Protein AF-A0AAW2H5R9-F1 (afdb_monomer_lite)

Organism: NCBI:txid328185

Radius of gyration: 24.99 Å; chains: 1; bounding box: 43×90×67 Å

pLDDT: mean 75.86, std 22.48, range [27.5, 98.19]

Foldseek 3Di:
DVVVVVVVVVVVVVVVVVVVVVVCVVVVVPPPCPPCVVVVVLLPAFAKDKDFQVADLQQKKWKDFSQYIWIWGWPCPQCVVVLVVLSVCLVVCVQVQKFFFFDDDLFKTKMQANVSPVPHFPPDWAFAGNLQPDWDAAQWKWFDAPPLDRGGGGRMMMGTHGGDRVCRSRTHTTTGTPDCSVVVSCVVVVWDADPRRGTPDTTRIRMDRSVVVCVVPVVQVVVFDQDPDPPPRVPVVPDPDDDDDPPCDSSGITIRGCSPVVVPPCPVPPVPPDDD

Secondary structure (DSSP, 8-state):
-HHHHHHHHHHHHHHHHHHHHHHHHHHHH------TTTHHHHTTS--EEEEESSS-GGGEEEEEETTEEEEEEE-TTT-HHHHHHHHHHHHTTGGGG-EEEEEETTTEEEE--TTSSSS--SS--B--S-GGG----TTEEEE--STT-TT-B-S-EEEESS--GGGTTTSEEEEEEEE-HHHHHGGGGT--B-TT-EEEEEEE-EEEEHHHHHHH-GGGGGG-EE-------TTTTT--S-S------GGGEEEEE-TTTTTTS----GGG----

InterPro domains:
  IPR002130 Cyclophilin-type peptidyl-prolyl cis-trans isomerase domain [PF00160] (63-187)
  IPR002130 Cyclophilin-type peptidyl-prolyl cis-trans isomerase domain [PR00153] (74-89)
  IPR002130 Cyclophilin-type peptidyl-prolyl cis-trans isomerase domain [PR00153] (100-112)
  IPR002130 Cyclophilin-type peptidyl-prolyl cis-trans isomerase domain [PR00153] (141-156)
  IPR002130 Cyclophilin-type peptidyl-prolyl cis-trans isomerase domain [PR00153] (156-168)
  IPR002130 Cyclophilin-type peptidyl-prolyl cis-trans isomerase domain [PR00153] (169-184)
  IPR002130 Cyclophilin-type peptidyl-prolyl cis-trans isomerase domain [PS50072] (57-187)
  IPR029000 Cyclophilin-like domain superfamily [G3DSA:2.40.100.10] (48-213)
  IPR029000 Cyclophilin-like domain superfamily [SSF50891] (60-200)
  IPR044666 Cyclophilin-type peptidyl-prolyl cis-trans isomerase, cyclophilin A-like [PTHR45625] (58-222)

Sequence (276 aa):
MVLNFFKIQFLGLILVILFLVSLYSIVGKANINISNKSLTKLSSLPFNIYYSKNHPLEEQVVFLTDFGAVVIVLDTKNAPESTKIFVDLIRSNYYHNTSFYRMYNNYFIQGGDPSESGIGNAGITFPVENFSKSVFNEGTIALSNKDLHPNTTGSQFFITFLKTPWLDNKYTVIGNVFSGLDILRSFFDKYETNYRGILANTIPMQLYVLQDFINQYPEYKKNLKPTNRNKKVSLLELLNQQEKEEVISSSDIYEINCQNILDNIHILPFSNLEAS

Structure (mmCIF, N/CA/C/O backbone):
data_AF-A0AAW2H5R9-F1
#
_entry.id   AF-A0AAW2H5R9-F1
#
loop_
_atom_site.group_PDB
_atom_site.id
_atom_site.type_symbol
_atom_site.label_atom_id
_atom_site.label_alt_id
_atom_site.label_comp_id
_atom_site.label_asym_id
_atom_site.label_entity_id
_atom_site.label_seq_id
_atom_site.pdbx_PDB_ins_code
_atom_site.Cartn_x
_atom_site.Cartn_y
_atom_site.Cartn_z
_atom_site.occupancy
_atom_site.B_iso_or_equiv
_atom_site.auth_seq_id
_atom_site.auth_comp_id
_atom_site.auth_asym_id
_atom_site.auth_atom_id
_atom_site.pdbx_PDB_model_num
ATOM 1 N N . MET A 1 1 ? -11.512 65.757 -43.826 1.00 60.09 1 MET A N 1
ATOM 2 C CA . MET A 1 1 ? -10.718 64.508 -43.755 1.00 60.09 1 MET A CA 1
ATOM 3 C C . MET A 1 1 ? -10.349 64.138 -42.314 1.00 60.09 1 MET A C 1
ATOM 5 O O . MET A 1 1 ? -10.668 63.032 -41.903 1.00 60.09 1 MET A O 1
ATOM 9 N N . VAL A 1 2 ? -9.811 65.066 -41.509 1.00 58.03 2 VAL A N 1
ATOM 10 C CA . VAL A 1 2 ? -9.437 64.843 -40.089 1.00 58.03 2 VAL A CA 1
ATOM 11 C C . VAL A 1 2 ? -10.609 64.383 -39.198 1.00 58.03 2 VAL A C 1
ATOM 13 O O . VAL A 1 2 ? -10.453 63.462 -38.406 1.00 58.03 2 VAL A O 1
ATOM 16 N N . LEU A 1 3 ? -11.816 64.934 -39.381 1.00 55.34 3 LEU A N 1
ATOM 17 C CA . LEU A 1 3 ? -12.990 64.587 -38.560 1.00 55.34 3 LEU A CA 1
ATOM 18 C C . LEU A 1 3 ? -13.469 63.126 -38.731 1.00 55.34 3 LEU A C 1
ATOM 20 O O . LEU A 1 3 ? -13.977 62.528 -37.786 1.00 55.34 3 LEU A O 1
ATOM 24 N N . ASN A 1 4 ? -13.283 62.533 -39.917 1.00 62.94 4 ASN A N 1
ATOM 25 C CA . ASN A 1 4 ? -13.633 61.126 -40.160 1.00 62.94 4 ASN A CA 1
ATOM 26 C C . ASN A 1 4 ? -12.603 60.172 -39.546 1.00 62.94 4 ASN A C 1
ATOM 28 O O . ASN A 1 4 ? -12.974 59.093 -39.097 1.00 62.94 4 ASN A O 1
ATOM 32 N N . PHE A 1 5 ? -11.337 60.589 -39.466 1.00 63.88 5 PHE A N 1
ATOM 33 C CA . PHE A 1 5 ? -10.279 59.797 -38.843 1.00 63.88 5 PHE A CA 1
ATOM 34 C C . PHE A 1 5 ? -10.524 59.620 -37.336 1.00 63.88 5 PHE A C 1
ATOM 36 O O . PHE A 1 5 ? -10.484 58.501 -36.830 1.00 63.88 5 PHE A O 1
ATOM 43 N N . PHE A 1 6 ? -10.911 60.697 -36.640 1.00 63.06 6 PHE A N 1
ATOM 44 C CA . PHE A 1 6 ? -11.283 60.631 -35.222 1.00 63.06 6 PHE A CA 1
ATOM 45 C C . PHE A 1 6 ? -12.545 59.794 -34.971 1.00 63.06 6 PHE A C 1
ATOM 47 O O . PHE A 1 6 ? -12.592 59.044 -33.999 1.00 63.06 6 PHE A O 1
ATOM 54 N N . LYS A 1 7 ? -13.548 59.850 -35.861 1.00 67.31 7 LYS A N 1
ATOM 55 C CA . LYS A 1 7 ? -14.748 59.002 -35.750 1.00 67.31 7 LYS A CA 1
ATOM 56 C C . LYS A 1 7 ? -14.428 57.512 -35.875 1.00 67.31 7 LYS A C 1
ATOM 58 O O . LYS A 1 7 ? -14.987 56.721 -35.126 1.00 67.31 7 LYS A O 1
ATOM 63 N N . ILE A 1 8 ? -13.525 57.134 -36.782 1.00 69.81 8 ILE A N 1
ATOM 64 C CA . ILE A 1 8 ? -13.124 55.732 -36.981 1.00 69.81 8 ILE A CA 1
ATOM 65 C C . ILE A 1 8 ? -12.357 55.208 -35.760 1.00 69.81 8 ILE A C 1
ATOM 67 O O . ILE A 1 8 ? -12.635 54.105 -35.295 1.00 69.81 8 ILE A O 1
ATOM 71 N N . GLN A 1 9 ? -11.455 56.011 -35.184 1.00 72.00 9 GLN A N 1
ATOM 72 C CA . GLN A 1 9 ? -10.739 55.630 -33.961 1.00 72.00 9 GLN A CA 1
ATOM 73 C C . GLN A 1 9 ? -11.670 55.513 -32.746 1.00 72.00 9 GLN A C 1
ATOM 75 O O . GLN A 1 9 ? -11.542 54.576 -31.961 1.00 72.00 9 GLN A O 1
ATOM 80 N N . PHE A 1 10 ? -12.651 56.412 -32.621 1.00 75.56 10 PHE A N 1
ATOM 81 C CA . PHE A 1 10 ? -13.636 56.361 -31.540 1.00 75.56 10 PHE A CA 1
ATOM 82 C C . PHE A 1 10 ? -14.562 55.141 -31.659 1.00 75.56 10 PHE A C 1
ATOM 84 O O . PHE A 1 10 ? -14.845 54.474 -30.666 1.00 75.56 10 PHE A O 1
ATOM 91 N N . LEU A 1 11 ? -14.975 54.792 -32.883 1.00 78.38 11 LEU A N 1
ATOM 92 C CA . LEU A 1 11 ? -15.788 53.603 -33.147 1.00 78.38 11 LEU A CA 1
ATOM 93 C C . LEU A 1 11 ? -15.013 52.305 -32.860 1.00 78.38 11 LEU A C 1
ATOM 95 O O . LEU A 1 11 ? -15.573 51.367 -32.297 1.00 78.38 11 LEU A O 1
ATOM 99 N N . GLY A 1 12 ? -13.714 52.275 -33.180 1.00 80.00 12 GLY A N 1
ATOM 100 C CA . GLY A 1 12 ? -12.826 51.160 -32.844 1.00 80.00 12 GLY A CA 1
ATOM 101 C C . GLY A 1 12 ? -12.672 50.957 -31.334 1.00 80.00 12 GLY A C 1
ATOM 102 O O . GLY A 1 12 ? -12.767 49.828 -30.856 1.00 80.00 12 GLY A O 1
ATOM 103 N N . LEU A 1 13 ? -12.517 52.042 -30.566 1.00 81.81 13 LEU A N 1
ATOM 104 C CA . LEU A 1 13 ? -12.417 51.978 -29.104 1.00 81.81 13 LEU A CA 1
ATOM 105 C C . LEU A 1 13 ? -13.708 51.441 -28.465 1.00 81.81 13 LEU A C 1
ATOM 107 O O . LEU A 1 13 ? -13.650 50.600 -27.570 1.00 81.81 13 LEU A O 1
ATOM 111 N N . ILE A 1 14 ? -14.873 51.872 -28.963 1.00 84.75 14 ILE A N 1
ATOM 112 C CA . ILE A 1 14 ? -16.178 51.372 -28.504 1.00 84.75 14 ILE A CA 1
ATOM 113 C C . ILE A 1 14 ? -16.309 49.866 -28.767 1.00 84.75 14 ILE A C 1
ATOM 115 O O . ILE A 1 14 ? -16.749 49.133 -27.883 1.00 84.75 14 ILE A O 1
ATOM 119 N N . LEU A 1 15 ? -15.895 49.383 -29.942 1.00 82.75 15 LEU A N 1
ATOM 120 C CA . LEU A 1 15 ? -15.949 47.955 -30.274 1.00 82.75 15 LEU A CA 1
ATOM 121 C C . LEU A 1 15 ? -15.027 47.110 -29.384 1.00 82.75 15 LEU A C 1
ATOM 123 O O . LEU A 1 15 ? -15.429 46.029 -28.960 1.00 82.75 15 LEU A O 1
ATOM 127 N N . VAL A 1 16 ? -13.834 47.608 -29.042 1.00 82.56 16 VAL A N 1
ATOM 128 C CA . VAL A 1 16 ? -12.920 46.924 -28.110 1.00 82.56 16 VAL A CA 1
ATOM 129 C C . VAL A 1 16 ? -13.514 46.862 -26.703 1.00 82.56 16 VAL A C 1
ATOM 131 O O . VAL A 1 16 ? -13.478 45.807 -26.075 1.00 82.56 16 VAL A O 1
ATOM 134 N N . ILE A 1 17 ? -14.120 47.950 -26.219 1.00 81.56 17 ILE A N 1
ATOM 135 C CA . ILE A 1 17 ? -14.783 47.968 -24.906 1.00 81.56 17 ILE A CA 1
ATOM 136 C C . ILE A 1 17 ? -15.967 46.992 -24.888 1.00 81.56 17 ILE A C 1
ATOM 138 O O . ILE A 1 17 ? -16.097 46.215 -23.947 1.00 81.56 17 ILE A O 1
ATOM 142 N N . LEU A 1 18 ? -16.793 46.965 -25.938 1.00 81.12 18 LEU A N 1
ATOM 143 C CA . LEU A 1 18 ? -17.904 46.012 -26.050 1.00 81.12 18 LEU A CA 1
ATOM 144 C C . LEU A 1 18 ? -17.415 44.558 -26.107 1.00 81.12 18 LEU A C 1
ATOM 146 O O . LEU A 1 18 ? -18.019 43.688 -25.481 1.00 81.12 18 LEU A O 1
ATOM 150 N N . PHE A 1 19 ? -16.300 44.294 -26.793 1.00 80.56 19 PHE A N 1
ATOM 151 C CA . PHE A 1 19 ? -15.672 42.973 -26.826 1.00 80.56 19 PHE A CA 1
ATOM 152 C C . PHE A 1 19 ? -15.145 42.552 -25.446 1.00 80.56 19 PHE A C 1
ATOM 154 O O . PHE A 1 19 ? -15.380 41.423 -25.019 1.00 80.56 19 PHE A O 1
ATOM 161 N N . LEU A 1 20 ? -14.514 43.466 -24.702 1.00 75.50 20 LEU A N 1
ATOM 162 C CA . LEU A 1 20 ? -14.032 43.213 -23.340 1.00 75.50 20 LEU A CA 1
ATOM 163 C C . LEU A 1 20 ? -15.181 43.007 -22.340 1.00 75.50 20 LEU A C 1
ATOM 165 O O . LEU A 1 20 ? -15.099 42.115 -21.502 1.00 75.50 20 LEU A O 1
ATOM 169 N N . VAL A 1 21 ? -16.281 43.762 -22.453 1.00 75.81 21 VAL A N 1
ATOM 170 C CA . VAL A 1 21 ? -17.493 43.575 -21.628 1.00 75.81 21 VAL A CA 1
ATOM 171 C C . VAL A 1 21 ? -18.198 42.254 -21.962 1.00 75.81 21 VAL A C 1
ATOM 173 O O . VAL A 1 21 ? -18.690 41.569 -21.063 1.00 75.81 21 VAL A O 1
ATOM 176 N N . SER A 1 22 ? -18.205 41.855 -23.237 1.00 73.75 22 SER A N 1
ATOM 177 C CA . SER A 1 22 ? -18.664 40.534 -23.682 1.00 73.75 22 SER A CA 1
ATOM 178 C C . SER A 1 22 ? -17.809 39.418 -23.077 1.00 73.75 22 SER A C 1
ATOM 180 O O . SER A 1 22 ? -18.357 38.487 -22.491 1.00 73.75 22 SER A O 1
ATOM 182 N N . LEU A 1 23 ? -16.475 39.532 -23.135 1.00 66.94 23 LEU A N 1
ATOM 183 C CA . LEU A 1 23 ? -15.564 38.583 -22.488 1.00 66.94 23 LEU A CA 1
ATOM 184 C C . LEU A 1 23 ? -15.790 38.522 -20.976 1.00 66.94 23 LEU A C 1
ATOM 186 O O . LEU A 1 23 ? -15.896 37.431 -20.427 1.00 66.94 23 LEU A O 1
ATOM 190 N N . TYR A 1 24 ? -15.938 39.669 -20.309 1.00 68.38 24 TYR A N 1
ATOM 191 C CA . TYR A 1 24 ? -16.222 39.724 -18.875 1.00 68.38 24 TYR A CA 1
ATOM 192 C C . TYR A 1 24 ? -17.576 39.091 -18.530 1.00 68.38 24 TYR A C 1
ATOM 194 O O . TYR A 1 24 ? -17.708 38.445 -17.499 1.00 68.38 24 TYR A O 1
ATOM 202 N N . SER A 1 25 ? -18.576 39.199 -19.407 1.00 63.28 25 SER A N 1
ATOM 203 C CA . SER A 1 25 ? -19.879 38.545 -19.225 1.00 63.28 25 SER A CA 1
ATOM 204 C C . SER A 1 25 ? -19.827 37.033 -19.472 1.00 63.28 25 SER A C 1
ATOM 206 O O . SER A 1 25 ? -20.598 36.297 -18.860 1.00 63.28 25 SER A O 1
ATOM 208 N N . ILE A 1 26 ? -18.930 36.562 -20.345 1.00 57.84 26 ILE A N 1
ATOM 209 C CA . ILE A 1 26 ? -18.676 35.133 -20.587 1.00 57.84 26 ILE A CA 1
ATOM 210 C C . ILE A 1 26 ? -17.902 34.530 -19.404 1.00 57.84 26 ILE A C 1
ATOM 212 O O . ILE A 1 26 ? -18.322 33.513 -18.860 1.00 57.84 26 ILE A O 1
ATOM 216 N N . VAL A 1 27 ? -16.837 35.196 -18.947 1.00 53.12 27 VAL A N 1
ATOM 217 C CA . VAL A 1 27 ? -16.017 34.766 -17.800 1.00 53.12 27 VAL A CA 1
ATOM 218 C C . VAL A 1 27 ? -16.788 34.907 -16.480 1.00 53.12 27 VAL A C 1
ATOM 220 O O . VAL A 1 27 ? -16.759 34.006 -15.652 1.00 53.12 27 VAL A O 1
ATOM 223 N N . GLY A 1 28 ? -17.570 35.974 -16.300 1.00 44.94 28 GLY A N 1
ATOM 224 C CA . GLY A 1 28 ? -18.400 36.203 -15.111 1.00 44.94 28 GLY A CA 1
ATOM 225 C C . GLY A 1 28 ? -19.649 35.314 -15.023 1.00 44.94 28 GLY A C 1
ATOM 226 O O . GLY A 1 28 ? -20.192 35.126 -13.936 1.00 44.94 28 GLY A O 1
ATOM 227 N N . LYS A 1 29 ? -20.097 34.723 -16.143 1.00 45.19 29 LYS A N 1
ATOM 228 C CA . LYS A 1 29 ? -21.110 33.647 -16.154 1.00 45.19 29 LYS A CA 1
ATOM 229 C C . LYS A 1 29 ? -20.514 32.255 -15.968 1.00 45.19 29 LYS A C 1
ATOM 231 O O . LYS A 1 29 ? -21.264 31.341 -15.640 1.00 45.19 29 LYS A O 1
ATOM 236 N N . ALA A 1 30 ? -19.196 32.109 -16.081 1.00 39.75 30 ALA A N 1
ATOM 237 C CA . ALA A 1 30 ? -18.468 30.952 -15.576 1.00 39.75 30 ALA A CA 1
ATOM 238 C C . ALA A 1 30 ? -18.191 31.073 -14.063 1.00 39.75 30 ALA A C 1
ATOM 240 O O . ALA A 1 30 ? -17.219 30.530 -13.554 1.00 39.75 30 ALA A O 1
ATOM 241 N N . ASN A 1 31 ? -19.085 31.728 -13.310 1.00 38.53 31 ASN A N 1
ATOM 242 C CA . ASN A 1 31 ? -19.348 31.299 -11.944 1.00 38.53 31 ASN A CA 1
ATOM 243 C C . ASN A 1 31 ? -20.006 29.931 -12.053 1.00 38.53 31 ASN A C 1
ATOM 245 O O . ASN A 1 31 ? -21.221 29.797 -12.225 1.00 38.53 31 ASN A O 1
ATOM 249 N N . ILE A 1 32 ? -19.150 28.917 -12.054 1.00 40.81 32 ILE A N 1
ATOM 250 C CA . ILE A 1 32 ? -19.543 27.528 -12.064 1.00 40.81 32 ILE A CA 1
ATOM 251 C C . ILE A 1 32 ? -20.404 27.347 -10.814 1.00 40.81 32 ILE A C 1
ATOM 253 O O . ILE A 1 32 ? -19.913 27.303 -9.689 1.00 40.81 32 ILE A O 1
ATOM 257 N N . ASN A 1 33 ? -21.714 27.238 -11.023 1.00 34.59 33 ASN A N 1
ATOM 258 C CA . ASN A 1 33 ? -22.573 26.447 -10.161 1.00 34.59 33 ASN A CA 1
ATOM 259 C C . ASN A 1 33 ? -22.035 25.011 -10.253 1.00 34.59 33 ASN A C 1
ATOM 261 O O . ASN A 1 33 ? -22.613 24.159 -10.931 1.00 34.59 33 ASN A O 1
ATOM 265 N N . ILE A 1 34 ? -20.890 24.749 -9.609 1.00 37.53 34 ILE A N 1
ATOM 266 C CA . ILE A 1 34 ? -20.480 23.408 -9.224 1.00 37.53 34 ILE A CA 1
ATOM 267 C C . ILE A 1 34 ? -21.548 23.059 -8.222 1.00 37.53 34 ILE A C 1
ATOM 269 O O . ILE A 1 34 ? -21.512 23.474 -7.067 1.00 37.53 34 ILE A O 1
ATOM 273 N N . SER A 1 35 ? -22.606 22.438 -8.730 1.00 34.84 35 SER A N 1
ATOM 274 C CA . SER A 1 35 ? -23.735 22.066 -7.919 1.00 34.84 35 SER A CA 1
ATOM 275 C C . SER A 1 35 ? -23.171 21.338 -6.707 1.00 34.84 35 SER A C 1
ATOM 277 O O . SER A 1 35 ? -22.440 20.354 -6.868 1.00 34.84 35 SER A O 1
ATOM 279 N N . ASN A 1 36 ? -23.552 21.798 -5.516 1.00 32.19 36 ASN A N 1
ATOM 280 C CA . ASN A 1 36 ? -23.324 21.130 -4.235 1.00 32.19 36 ASN A CA 1
ATOM 281 C C . ASN A 1 36 ? -23.622 19.618 -4.287 1.00 32.19 36 ASN A C 1
ATOM 283 O O . ASN A 1 36 ? -23.169 18.887 -3.429 1.00 32.19 36 ASN A O 1
ATOM 287 N N . LYS A 1 37 ? -24.306 19.139 -5.333 1.00 30.83 37 LYS A N 1
ATOM 288 C CA . LYS A 1 37 ? -24.521 17.747 -5.726 1.00 30.83 37 LYS A CA 1
ATOM 289 C C . LYS A 1 37 ? -23.276 16.839 -5.690 1.00 30.83 37 LYS A C 1
ATOM 291 O O . LYS A 1 37 ? -23.443 15.667 -5.366 1.00 30.83 37 LYS A O 1
ATOM 296 N N . SER A 1 38 ? -22.070 17.331 -6.012 1.00 29.39 38 SER A N 1
ATOM 297 C CA . SER A 1 38 ? -20.831 16.520 -5.933 1.00 29.39 38 SER A CA 1
ATOM 298 C C . SER A 1 38 ? -20.338 16.372 -4.485 1.00 29.39 38 SER A C 1
ATOM 300 O O . SER A 1 38 ? -20.157 15.258 -3.997 1.00 29.39 38 SER A O 1
ATOM 302 N N . LEU A 1 39 ? -20.265 17.489 -3.751 1.00 27.50 39 LEU A N 1
ATOM 303 C CA . LEU A 1 39 ? -19.907 17.537 -2.325 1.00 27.50 39 LEU A CA 1
ATOM 304 C C . LEU A 1 39 ? -20.923 16.793 -1.436 1.00 27.50 39 LEU A C 1
ATOM 306 O O . LEU A 1 39 ? -20.537 16.086 -0.513 1.00 27.50 39 LEU A O 1
ATOM 310 N N . THR A 1 40 ? -22.216 16.843 -1.767 1.00 28.77 40 THR A N 1
ATOM 311 C CA . THR A 1 40 ? -23.266 16.087 -1.060 1.00 28.77 40 THR A CA 1
ATOM 312 C C . THR A 1 40 ? -23.237 14.584 -1.334 1.00 28.77 40 THR A C 1
ATOM 314 O O . THR A 1 40 ? -23.925 13.833 -0.651 1.00 28.77 40 THR A O 1
ATOM 317 N N . LYS A 1 41 ? -22.508 14.120 -2.360 1.00 29.36 41 LYS A N 1
ATOM 318 C CA . LYS A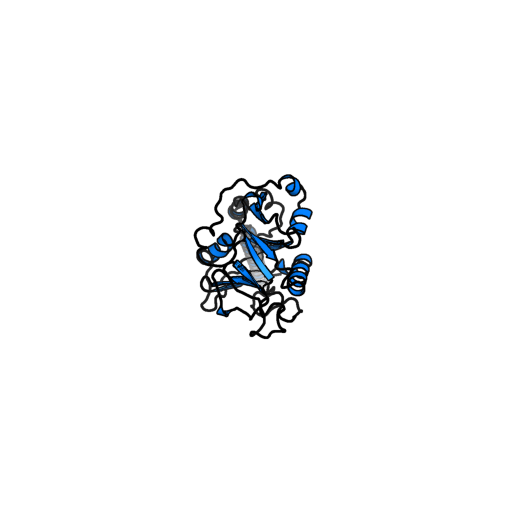 1 41 ? -22.395 12.681 -2.639 1.00 29.36 41 LYS A CA 1
ATOM 319 C C . LYS A 1 41 ? -21.298 12.046 -1.783 1.00 29.36 41 LYS A C 1
ATOM 321 O O . LYS A 1 41 ? -21.492 10.928 -1.308 1.00 29.36 41 LYS A O 1
ATOM 326 N N . LEU A 1 42 ? -20.211 12.779 -1.526 1.00 30.27 42 LEU A N 1
ATOM 327 C CA . LEU A 1 42 ? -19.105 12.326 -0.680 1.00 30.27 42 LEU A CA 1
ATOM 328 C C . LEU A 1 42 ? -19.535 12.193 0.791 1.00 30.27 42 LEU A C 1
ATOM 330 O O . LEU A 1 42 ? -19.256 11.172 1.407 1.00 30.27 42 LEU A O 1
ATOM 334 N N . SER A 1 43 ? -20.344 13.130 1.305 1.00 33.53 43 SER A N 1
ATOM 335 C CA . SER A 1 43 ? -20.884 13.124 2.681 1.00 33.53 43 SER A CA 1
ATOM 336 C C . SER A 1 43 ? -21.847 11.969 3.023 1.00 33.53 43 SER A C 1
ATOM 338 O O . SER A 1 43 ? -22.364 11.901 4.136 1.00 33.53 43 SER A O 1
ATOM 340 N N . SER A 1 44 ? -22.107 11.048 2.086 1.00 37.56 44 SER A N 1
ATOM 341 C CA . SER A 1 44 ? -23.090 9.965 2.245 1.00 37.56 44 SER A CA 1
ATOM 342 C C . SER A 1 44 ? -22.500 8.553 2.325 1.00 37.56 44 SER A C 1
ATOM 344 O O . SER A 1 44 ? -23.241 7.608 2.609 1.00 37.56 44 SER A O 1
ATOM 346 N N . LEU A 1 45 ? -21.190 8.379 2.115 1.00 42.84 45 LEU A N 1
ATOM 347 C CA . LEU A 1 45 ? -20.548 7.076 2.291 1.00 42.84 45 LEU A CA 1
ATOM 348 C C . LEU A 1 45 ? -20.168 6.882 3.770 1.00 42.84 45 LEU A C 1
ATOM 350 O O . LEU A 1 45 ? -19.436 7.701 4.324 1.00 42.84 45 LEU A O 1
ATOM 354 N N . PRO A 1 46 ? -20.651 5.824 4.449 1.00 50.72 46 PRO A N 1
ATOM 355 C CA . PRO A 1 46 ? -20.215 5.511 5.803 1.00 50.72 46 PRO A CA 1
ATOM 356 C C . PRO A 1 46 ? -18.772 4.995 5.751 1.00 50.72 46 PRO A C 1
ATOM 358 O O . PRO A 1 46 ? -18.535 3.805 5.550 1.00 50.72 46 PRO A O 1
ATOM 361 N N . PHE A 1 47 ? -17.795 5.887 5.906 1.00 68.56 47 PHE A N 1
ATOM 362 C CA . PHE A 1 47 ? -16.398 5.500 6.073 1.00 68.56 47 PHE A CA 1
ATOM 363 C C . PHE A 1 47 ? -16.235 4.912 7.470 1.00 68.56 47 PHE A C 1
ATOM 365 O O . PHE A 1 47 ? -16.035 5.630 8.437 1.00 68.56 47 PHE A O 1
ATOM 372 N N . ASN A 1 48 ? -16.372 3.602 7.613 1.00 78.12 48 ASN A N 1
ATOM 373 C CA . ASN A 1 48 ? -15.996 2.943 8.856 1.00 78.12 48 ASN A CA 1
ATOM 374 C C . ASN A 1 48 ? -14.617 2.319 8.653 1.00 78.12 48 ASN A C 1
ATOM 376 O O . ASN A 1 48 ? -14.408 1.591 7.683 1.00 78.12 48 ASN A O 1
ATOM 380 N N . ILE A 1 49 ? -13.674 2.621 9.545 1.00 84.88 49 ILE A N 1
ATOM 381 C CA . ILE A 1 49 ? -12.349 1.993 9.539 1.00 84.88 49 ILE A CA 1
ATOM 382 C C . ILE A 1 49 ? -12.438 0.748 10.411 1.00 84.88 49 ILE A C 1
ATOM 384 O O . ILE A 1 49 ? -12.668 0.853 11.617 1.00 84.88 49 ILE A O 1
ATOM 388 N N . TYR A 1 50 ? -12.252 -0.418 9.799 1.00 85.56 50 TYR A N 1
ATOM 389 C CA . TYR A 1 50 ? -12.217 -1.703 10.491 1.00 85.56 50 TYR A CA 1
ATOM 390 C C . TYR A 1 50 ? -10.772 -2.156 10.644 1.00 85.56 50 TYR A C 1
ATOM 392 O O . TYR A 1 50 ? -10.116 -2.450 9.646 1.00 85.56 50 TYR A O 1
ATOM 400 N N . TYR A 1 51 ? -10.270 -2.209 11.870 1.00 86.25 51 TYR A N 1
ATOM 401 C CA . TYR A 1 51 ? -8.860 -2.479 12.140 1.00 86.25 51 TYR A CA 1
ATOM 402 C C . TYR A 1 51 ? -8.682 -3.612 13.153 1.00 86.25 51 TYR A C 1
ATOM 404 O O . TYR A 1 51 ? -9.616 -3.966 13.881 1.00 86.25 51 TYR A O 1
ATOM 412 N N . SER A 1 52 ? -7.490 -4.202 13.172 1.00 84.50 52 SER A N 1
ATOM 413 C CA . SER A 1 52 ? -7.180 -5.332 14.038 1.00 84.50 52 SER A CA 1
ATOM 414 C C . SER A 1 52 ? -6.832 -4.863 15.440 1.00 84.50 52 SER A C 1
ATOM 416 O O . SER A 1 52 ? -5.962 -4.012 15.633 1.00 84.50 52 SER A O 1
ATOM 418 N N . LYS A 1 53 ? -7.464 -5.473 16.440 1.00 82.69 53 LYS A N 1
ATOM 419 C CA . LYS A 1 53 ? -7.078 -5.318 17.845 1.00 82.69 53 LYS A CA 1
ATOM 420 C C . LYS A 1 53 ? -5.762 -6.028 18.168 1.00 82.69 53 LYS A C 1
ATOM 422 O O . LYS A 1 53 ? -5.054 -5.623 19.084 1.00 82.69 53 LYS A O 1
ATOM 427 N N . ASN A 1 54 ? -5.471 -7.113 17.453 1.00 84.38 54 ASN A N 1
ATOM 428 C CA . ASN A 1 54 ? -4.356 -8.006 17.767 1.00 84.38 54 ASN A CA 1
ATOM 429 C C . ASN A 1 54 ? -3.011 -7.469 17.257 1.00 84.38 54 ASN A C 1
ATOM 431 O O . ASN A 1 54 ? -1.969 -8.015 17.607 1.00 84.38 54 ASN A O 1
ATOM 435 N N . HIS A 1 55 ? -3.036 -6.386 16.477 1.00 87.75 55 HIS A N 1
ATOM 436 C CA . HIS A 1 55 ? -1.846 -5.681 16.022 1.00 87.75 55 HIS A CA 1
ATOM 437 C C . HIS A 1 55 ? -1.743 -4.300 16.684 1.00 87.75 55 HIS A C 1
ATOM 439 O O . HIS A 1 55 ? -2.771 -3.646 16.894 1.00 87.75 55 HIS A O 1
ATOM 445 N N . PRO A 1 56 ? -0.523 -3.821 16.984 1.00 92.50 56 PRO A N 1
ATOM 446 C CA . PRO A 1 56 ? -0.297 -2.440 17.393 1.00 92.50 56 PRO A CA 1
ATOM 447 C C . PRO A 1 56 ? -0.883 -1.443 16.381 1.00 92.50 56 PRO A C 1
ATOM 449 O O . PRO A 1 56 ? -1.008 -1.729 15.187 1.00 92.50 56 PRO A O 1
ATOM 452 N N . LEU A 1 57 ? -1.260 -0.253 16.850 1.00 91.38 57 LEU A N 1
ATOM 453 C CA . LEU A 1 57 ? -1.872 0.775 15.998 1.00 91.38 57 LEU A CA 1
ATOM 454 C C . LEU A 1 57 ? -0.849 1.392 15.030 1.00 91.38 57 LEU A C 1
ATOM 456 O O . LEU A 1 57 ? -1.209 1.894 13.970 1.00 91.38 57 LEU A O 1
ATOM 460 N N . GLU A 1 58 ? 0.427 1.375 15.392 1.00 94.69 58 GLU A N 1
ATOM 461 C CA . GLU A 1 58 ? 1.551 1.848 14.590 1.00 94.69 58 GLU A CA 1
ATOM 462 C C . GLU A 1 58 ? 1.961 0.878 13.470 1.00 94.69 58 GLU A C 1
ATOM 464 O O . GLU A 1 58 ? 2.622 1.294 12.523 1.00 94.69 58 GLU A O 1
ATOM 469 N N . GLU A 1 59 ? 1.532 -0.385 13.545 1.00 96.12 59 GLU A N 1
ATOM 470 C CA . GLU A 1 59 ? 1.769 -1.414 12.520 1.00 96.12 59 GLU A CA 1
ATOM 471 C C . GLU A 1 59 ? 0.597 -1.537 11.537 1.00 96.12 59 GLU A C 1
ATOM 473 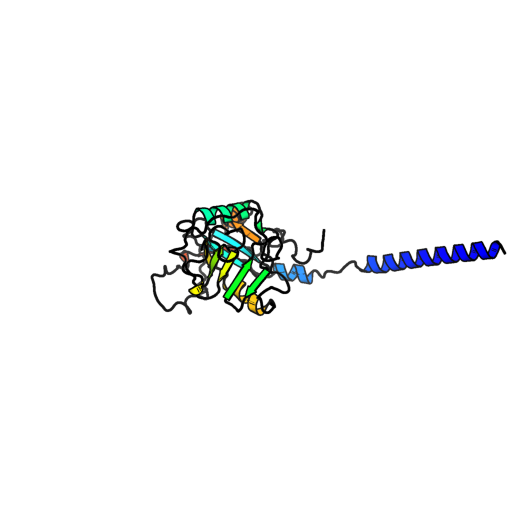O O . GLU A 1 59 ? 0.533 -2.467 10.735 1.00 96.12 59 GLU A O 1
ATOM 478 N N . GLN A 1 60 ? -0.358 -0.609 11.604 1.00 96.88 60 GLN A N 1
ATOM 479 C CA . GLN A 1 60 ? -1.542 -0.602 10.759 1.00 96.88 60 GLN A CA 1
ATOM 480 C C . GLN A 1 60 ? -1.615 0.696 9.964 1.00 96.88 60 GLN A C 1
ATOM 482 O O . GLN A 1 60 ? -1.465 1.787 10.514 1.00 96.88 60 GLN A O 1
ATOM 487 N N . VAL A 1 61 ? -1.859 0.579 8.660 1.00 97.56 61 VAL A N 1
ATOM 488 C CA . VAL A 1 61 ? -1.956 1.717 7.738 1.00 97.56 61 VAL A CA 1
ATOM 489 C C . VAL A 1 61 ? -3.361 1.786 7.168 1.00 97.56 61 VAL A C 1
ATOM 491 O O . VAL A 1 61 ? -3.903 0.786 6.704 1.00 97.56 61 VAL A O 1
ATOM 494 N N . VAL A 1 62 ? -3.943 2.980 7.189 1.00 93.75 62 VAL A N 1
ATOM 495 C CA . VAL A 1 62 ? -5.252 3.278 6.616 1.00 93.75 62 VAL A CA 1
ATOM 496 C C . VAL A 1 62 ? -5.059 3.980 5.282 1.00 93.75 62 VAL A C 1
ATOM 498 O O . VAL A 1 62 ? -4.411 5.020 5.215 1.00 93.75 62 VAL A O 1
ATOM 501 N N . PHE A 1 63 ? -5.665 3.427 4.241 1.00 93.75 63 PHE A N 1
ATOM 502 C CA . PHE A 1 63 ? -5.830 4.063 2.945 1.00 93.75 63 PHE A CA 1
ATOM 503 C C . PHE A 1 63 ? -7.246 4.623 2.886 1.00 93.75 63 PHE A C 1
ATOM 505 O O . PHE A 1 63 ? -8.215 3.866 2.941 1.00 93.75 63 PHE A O 1
ATOM 512 N N . LEU A 1 64 ? -7.374 5.938 2.770 1.00 89.75 64 LEU A N 1
ATOM 513 C CA . LEU A 1 64 ? -8.642 6.604 2.506 1.00 89.75 64 LEU A CA 1
ATOM 514 C C . LEU A 1 64 ? -8.760 6.868 1.008 1.00 89.75 64 LEU A C 1
ATOM 516 O O . LEU A 1 64 ? -7.848 7.417 0.394 1.00 89.75 64 LEU A O 1
ATOM 520 N N . THR A 1 65 ? -9.886 6.464 0.432 1.00 86.69 65 THR A N 1
ATOM 521 C CA . THR A 1 65 ? -10.247 6.685 -0.976 1.00 86.69 65 THR A CA 1
ATOM 522 C C . THR A 1 65 ? -11.627 7.327 -1.038 1.00 86.69 65 THR A C 1
ATOM 524 O O . THR A 1 65 ? -12.331 7.349 -0.034 1.00 86.69 65 THR A O 1
ATOM 527 N N . ASP A 1 66 ? -12.090 7.748 -2.211 1.00 81.62 66 ASP A N 1
ATOM 528 C CA . ASP A 1 66 ? -13.465 8.250 -2.363 1.00 81.62 66 ASP A CA 1
ATOM 529 C C . ASP A 1 66 ? -14.553 7.183 -2.140 1.00 81.62 66 ASP A C 1
ATOM 531 O O . ASP A 1 66 ? -15.736 7.511 -2.050 1.00 81.62 66 ASP A O 1
ATOM 535 N N . PHE A 1 67 ? -14.183 5.901 -2.054 1.00 82.75 67 PHE A N 1
ATOM 536 C CA . PHE A 1 67 ? -15.125 4.779 -1.975 1.00 82.75 67 PHE A CA 1
ATOM 537 C C . PHE A 1 67 ? -15.124 4.054 -0.631 1.00 82.75 67 PHE A C 1
ATOM 539 O O . PHE A 1 67 ? -16.013 3.243 -0.375 1.00 82.75 67 PHE A O 1
ATOM 546 N N . GLY A 1 68 ? -14.141 4.323 0.223 1.00 84.12 68 GLY A N 1
ATOM 547 C CA . GLY A 1 68 ? -14.044 3.710 1.540 1.00 84.12 68 GLY A CA 1
ATOM 548 C C . GLY A 1 68 ? -12.631 3.737 2.112 1.00 84.12 68 GLY A C 1
ATOM 549 O O . GLY A 1 68 ? -11.690 4.227 1.479 1.00 84.12 68 GLY A O 1
ATOM 550 N N . ALA A 1 69 ? -12.506 3.189 3.320 1.00 87.69 69 ALA A N 1
ATOM 551 C CA . ALA A 1 69 ? -11.234 2.979 3.993 1.00 87.69 69 ALA A CA 1
ATOM 552 C C . ALA A 1 69 ? -10.756 1.532 3.814 1.00 87.69 69 ALA A C 1
ATOM 554 O O . ALA A 1 69 ? -11.541 0.594 3.955 1.00 87.69 69 ALA A O 1
ATOM 555 N N . VAL A 1 70 ? -9.464 1.362 3.559 1.00 92.19 70 VAL A N 1
ATOM 556 C CA . VAL A 1 70 ? -8.789 0.061 3.489 1.00 92.19 70 VAL A CA 1
ATOM 557 C C . VAL A 1 70 ? -7.733 0.033 4.580 1.00 92.19 70 VAL A C 1
ATOM 559 O O . VAL A 1 70 ? -6.975 0.992 4.721 1.00 92.19 70 VAL A O 1
ATOM 562 N N . VAL A 1 71 ? -7.680 -1.040 5.362 1.00 94.88 71 VAL A N 1
ATOM 563 C CA . VAL A 1 71 ? -6.679 -1.197 6.423 1.00 94.88 71 VAL A CA 1
ATOM 564 C C . VAL A 1 71 ? -5.694 -2.280 6.032 1.00 94.88 71 VAL A C 1
ATOM 566 O O . VAL A 1 71 ? -6.088 -3.391 5.688 1.00 94.88 71 VAL A O 1
ATOM 569 N N . ILE A 1 72 ? -4.411 -1.951 6.119 1.00 97.06 72 ILE A N 1
ATOM 570 C CA . ILE A 1 72 ? -3.286 -2.864 5.950 1.00 97.06 72 ILE A CA 1
ATOM 571 C C . ILE A 1 72 ? -2.690 -3.157 7.324 1.00 97.06 72 ILE A C 1
ATOM 573 O O . ILE A 1 72 ? -2.432 -2.226 8.084 1.00 97.06 72 ILE A O 1
ATOM 577 N N . VAL A 1 73 ? -2.417 -4.428 7.610 1.00 96.38 73 VAL A N 1
ATOM 578 C CA . VAL A 1 73 ? -1.524 -4.839 8.702 1.00 96.38 73 VAL A CA 1
ATOM 579 C C . VAL A 1 73 ? -0.135 -5.068 8.114 1.00 96.38 73 VAL A C 1
ATOM 581 O O . VAL A 1 73 ? 0.014 -5.842 7.165 1.00 96.38 73 VAL A O 1
ATOM 584 N N . LEU A 1 74 ? 0.867 -4.381 8.659 1.00 97.19 74 LEU A N 1
ATOM 585 C CA . LEU A 1 74 ? 2.255 -4.468 8.218 1.00 97.19 74 LEU A CA 1
ATOM 586 C C . LEU A 1 74 ? 2.950 -5.710 8.794 1.00 97.19 74 LEU A C 1
ATOM 588 O O . LEU A 1 74 ? 2.751 -6.073 9.949 1.00 97.19 74 LEU A O 1
ATOM 592 N N . ASP A 1 75 ? 3.817 -6.337 8.000 1.00 94.44 75 ASP A N 1
ATOM 593 C CA . ASP A 1 75 ? 4.668 -7.451 8.433 1.00 94.44 75 ASP A CA 1
ATOM 594 C C . ASP A 1 75 ? 6.018 -6.928 8.946 1.00 94.44 75 ASP A C 1
ATOM 596 O O . ASP A 1 75 ? 7.076 -7.127 8.343 1.00 94.44 75 ASP A O 1
ATOM 600 N N . THR A 1 76 ? 5.974 -6.221 10.077 1.00 95.00 76 THR A N 1
ATOM 601 C CA . THR A 1 76 ? 7.158 -5.627 10.726 1.00 95.00 76 THR A CA 1
ATOM 602 C C . THR A 1 76 ? 8.165 -6.675 11.194 1.00 95.00 76 THR A C 1
ATOM 604 O O . THR A 1 76 ? 9.342 -6.374 11.378 1.00 95.00 76 THR A O 1
ATOM 607 N N . LYS A 1 77 ? 7.731 -7.928 11.357 1.00 92.50 77 LYS A N 1
ATOM 608 C CA . LYS A 1 77 ? 8.588 -9.035 11.778 1.00 92.50 77 LYS A CA 1
ATOM 609 C C . LYS A 1 77 ? 9.456 -9.555 10.639 1.00 92.50 77 LYS A C 1
ATOM 611 O O . LYS A 1 77 ? 10.630 -9.844 10.868 1.00 92.50 77 LYS A O 1
ATOM 616 N N . ASN A 1 78 ? 8.886 -9.751 9.447 1.00 91.19 78 ASN A N 1
ATOM 617 C CA . ASN A 1 78 ? 9.640 -10.304 8.321 1.00 91.19 78 ASN A CA 1
ATOM 618 C C . ASN A 1 78 ? 10.234 -9.225 7.403 1.00 91.19 78 ASN A C 1
ATOM 620 O O . ASN A 1 78 ? 11.187 -9.546 6.700 1.00 91.19 78 ASN A O 1
ATOM 624 N N . ALA A 1 79 ? 9.717 -7.990 7.406 1.00 94.69 79 ALA A N 1
ATOM 625 C CA . ALA A 1 79 ? 10.253 -6.865 6.629 1.00 94.69 79 ALA A CA 1
ATOM 626 C C . ALA A 1 79 ? 10.410 -5.572 7.471 1.00 94.69 79 ALA A C 1
ATOM 628 O O . ALA A 1 79 ? 9.807 -4.544 7.134 1.00 94.69 79 ALA A O 1
ATOM 629 N N . PRO A 1 80 ? 11.156 -5.597 8.595 1.00 95.75 80 PRO A N 1
ATOM 630 C CA . PRO A 1 80 ? 11.277 -4.458 9.511 1.00 95.75 80 PRO A CA 1
ATOM 631 C C . PRO A 1 80 ? 11.803 -3.176 8.853 1.00 95.75 80 PRO A C 1
ATOM 633 O O . PRO A 1 80 ? 11.239 -2.106 9.082 1.00 95.75 80 PRO A O 1
ATOM 636 N N . GLU A 1 81 ? 12.839 -3.246 8.016 1.00 95.81 81 GLU A N 1
ATOM 637 C CA . GLU A 1 81 ? 13.422 -2.042 7.406 1.00 95.81 81 GLU A CA 1
ATOM 638 C C . GLU A 1 81 ? 12.483 -1.439 6.358 1.00 95.81 81 GLU A C 1
ATOM 640 O O . GLU A 1 81 ? 12.238 -0.231 6.327 1.00 95.81 81 GLU A O 1
ATOM 645 N N . SER A 1 82 ? 11.888 -2.289 5.525 1.00 96.12 82 SER A N 1
ATOM 646 C CA . SER A 1 82 ? 10.988 -1.859 4.456 1.00 96.12 82 SER A CA 1
ATOM 647 C C . SER A 1 82 ? 9.680 -1.284 5.001 1.00 96.12 82 SER A C 1
ATOM 649 O O . SER A 1 82 ? 9.206 -0.256 4.516 1.00 96.12 82 SER A O 1
ATOM 651 N N . THR A 1 83 ? 9.106 -1.910 6.035 1.00 97.25 83 THR A N 1
ATOM 652 C CA . THR A 1 83 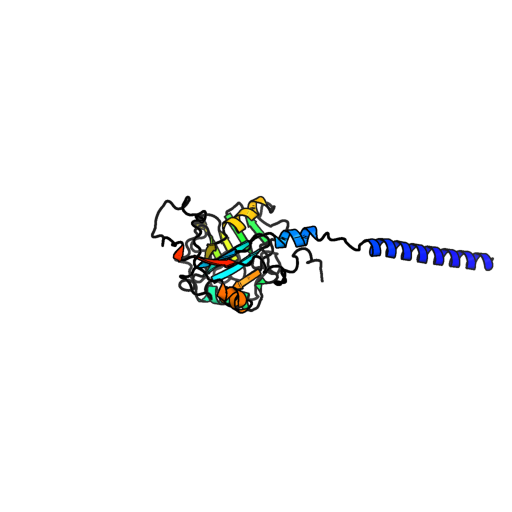? 7.915 -1.384 6.726 1.00 97.25 83 THR A CA 1
ATOM 653 C C . THR A 1 83 ? 8.219 -0.073 7.441 1.00 97.25 83 THR A C 1
ATOM 655 O O . THR A 1 83 ? 7.425 0.863 7.341 1.00 97.25 83 THR A O 1
ATOM 658 N N . LYS A 1 84 ? 9.393 0.053 8.074 1.00 97.50 84 LYS A N 1
ATOM 659 C CA . LYS A 1 84 ? 9.843 1.310 8.678 1.00 97.50 84 LYS A CA 1
ATOM 660 C C . LYS A 1 84 ? 9.947 2.433 7.644 1.00 97.50 84 LYS A C 1
ATOM 662 O O . LYS A 1 84 ? 9.386 3.502 7.864 1.00 97.50 84 LYS A O 1
ATOM 667 N N . ILE A 1 85 ? 10.612 2.199 6.510 1.00 97.19 85 ILE A N 1
ATOM 668 C CA . ILE A 1 85 ? 10.731 3.202 5.438 1.00 97.19 85 ILE A CA 1
ATOM 669 C C . ILE A 1 85 ? 9.349 3.589 4.902 1.00 97.19 85 ILE A C 1
ATOM 671 O O . ILE A 1 85 ? 9.072 4.772 4.706 1.00 97.19 85 ILE A O 1
ATOM 675 N N . PHE A 1 86 ? 8.462 2.612 4.692 1.00 97.94 86 PHE A N 1
ATOM 676 C CA . PHE A 1 86 ? 7.097 2.872 4.236 1.00 97.94 86 PHE A CA 1
ATOM 677 C C . PHE A 1 86 ? 6.332 3.783 5.211 1.00 97.94 86 PHE A C 1
ATOM 679 O O . PHE A 1 86 ? 5.726 4.768 4.789 1.00 97.94 86 PHE A O 1
ATOM 686 N N . VAL A 1 87 ? 6.429 3.513 6.516 1.00 98.19 87 VAL A N 1
ATOM 687 C CA . VAL A 1 87 ? 5.845 4.340 7.582 1.00 98.19 87 VAL A CA 1
ATOM 688 C C . VAL A 1 87 ? 6.465 5.741 7.636 1.00 98.19 87 VAL A C 1
ATOM 690 O O . VAL A 1 87 ? 5.735 6.724 7.774 1.00 98.19 87 VAL A O 1
ATOM 693 N N . ASP A 1 88 ? 7.783 5.865 7.485 1.00 97.50 88 ASP A N 1
ATOM 694 C CA . ASP A 1 88 ? 8.472 7.162 7.467 1.00 97.50 88 ASP A CA 1
ATOM 695 C C . ASP A 1 88 ? 8.032 8.018 6.259 1.00 97.50 88 ASP A C 1
ATOM 697 O O . ASP A 1 88 ? 7.817 9.229 6.383 1.00 97.50 88 ASP A O 1
ATOM 701 N N . LEU A 1 89 ? 7.803 7.396 5.096 1.00 97.19 89 LEU A N 1
ATOM 702 C CA . LEU A 1 89 ? 7.244 8.070 3.918 1.00 97.19 89 LEU A CA 1
ATOM 703 C C . LEU A 1 89 ? 5.802 8.545 4.159 1.00 97.19 89 LEU A C 1
ATOM 705 O O . LEU A 1 89 ? 5.460 9.672 3.804 1.00 97.19 89 LEU A O 1
ATOM 709 N N . ILE A 1 90 ? 4.965 7.742 4.822 1.00 96.88 90 ILE A N 1
ATOM 710 C CA . ILE A 1 90 ? 3.614 8.171 5.219 1.00 96.88 90 ILE A CA 1
ATOM 711 C C . ILE A 1 90 ? 3.689 9.394 6.144 1.00 96.88 90 ILE A C 1
ATOM 713 O O . ILE A 1 90 ? 3.057 10.413 5.875 1.00 96.88 90 ILE A O 1
ATOM 717 N N . ARG A 1 91 ? 4.506 9.329 7.200 1.00 95.81 91 ARG A N 1
ATOM 718 C CA . ARG A 1 91 ? 4.634 10.398 8.208 1.00 95.81 91 ARG A CA 1
ATOM 719 C C . ARG A 1 91 ? 5.247 11.690 7.675 1.00 95.81 91 ARG A C 1
ATOM 721 O O . ARG A 1 91 ? 4.972 12.760 8.208 1.00 95.81 91 ARG A O 1
ATOM 728 N N . SER A 1 92 ? 6.057 11.606 6.624 1.00 94.88 92 SER A N 1
ATOM 729 C CA . SER A 1 92 ? 6.597 12.773 5.914 1.00 94.88 92 SER A CA 1
ATOM 730 C C . SER A 1 92 ? 5.631 13.359 4.877 1.00 94.88 92 SER A C 1
ATOM 732 O O . SER A 1 92 ? 6.011 14.268 4.141 1.00 94.88 92 SER A O 1
ATOM 734 N N . ASN A 1 93 ? 4.384 12.871 4.821 1.00 91.56 93 ASN A N 1
ATOM 735 C CA . ASN A 1 93 ? 3.361 13.240 3.839 1.00 91.56 93 ASN A CA 1
ATOM 736 C C . ASN A 1 93 ? 3.756 12.960 2.379 1.00 91.56 93 ASN A C 1
ATOM 738 O O . ASN A 1 93 ? 3.141 13.509 1.465 1.00 91.56 93 ASN A O 1
ATOM 742 N N . TYR A 1 94 ? 4.733 12.081 2.133 1.00 94.69 94 TYR A N 1
ATOM 743 C CA . TYR A 1 94 ? 5.191 11.760 0.779 1.00 94.69 94 TYR A CA 1
ATOM 744 C C . TYR A 1 94 ? 4.047 11.253 -0.115 1.00 94.69 94 TYR A C 1
ATOM 746 O O . TYR A 1 94 ? 3.918 11.667 -1.265 1.00 94.69 94 TYR A O 1
ATOM 754 N N . TYR A 1 95 ? 3.179 10.393 0.428 1.00 94.50 95 TYR A N 1
ATOM 755 C CA . TYR A 1 95 ? 2.072 9.795 -0.324 1.00 94.50 95 TYR A CA 1
ATOM 756 C C . TYR A 1 95 ? 0.848 10.706 -0.503 1.00 94.50 95 TYR A C 1
ATOM 758 O O . TYR A 1 95 ? -0.076 10.312 -1.209 1.00 94.50 95 TYR A O 1
ATOM 766 N N . HIS A 1 96 ? 0.817 11.905 0.095 1.00 85.25 96 HIS A N 1
ATOM 767 C CA . HIS A 1 96 ? -0.370 12.774 0.088 1.00 85.25 96 HIS A CA 1
ATOM 768 C C . HIS A 1 96 ? -0.820 13.176 -1.328 1.00 85.25 96 HIS A C 1
ATOM 770 O O . HIS A 1 96 ? -2.013 13.277 -1.586 1.00 85.25 96 HIS A O 1
ATOM 776 N N . ASN A 1 97 ? 0.132 13.357 -2.248 1.00 78.88 97 ASN A N 1
ATOM 777 C CA . ASN A 1 97 ? -0.124 13.700 -3.651 1.00 78.88 97 ASN A CA 1
ATOM 778 C C . ASN A 1 97 ? 0.125 12.507 -4.585 1.00 78.88 97 ASN A C 1
ATOM 780 O O . ASN A 1 97 ? 0.569 12.681 -5.715 1.00 78.88 97 ASN A O 1
ATOM 784 N N . THR A 1 98 ? -0.080 11.287 -4.092 1.00 91.44 98 THR A N 1
ATOM 785 C CA . THR A 1 98 ? 0.060 10.073 -4.900 1.00 91.44 98 THR A CA 1
ATOM 786 C C . THR A 1 98 ? -1.293 9.415 -5.112 1.00 91.44 98 THR A C 1
ATOM 788 O O . THR A 1 98 ? -2.235 9.599 -4.342 1.00 91.44 98 THR A O 1
ATOM 791 N N . SER A 1 99 ? -1.379 8.614 -6.162 1.00 94.31 99 SER A N 1
ATOM 792 C CA . SER A 1 99 ? -2.588 7.915 -6.570 1.00 94.31 99 SER A CA 1
ATOM 793 C C . SER A 1 99 ? -2.263 6.464 -6.921 1.00 94.31 99 SER A C 1
ATOM 795 O O . SER A 1 99 ? -1.095 6.065 -7.044 1.00 94.31 99 SER A O 1
ATOM 797 N N . PHE A 1 100 ? -3.303 5.658 -7.105 1.00 97.44 100 PHE A N 1
ATOM 798 C CA . PHE A 1 100 ? -3.183 4.475 -7.937 1.00 97.44 100 PHE A CA 1
ATOM 799 C C . PHE A 1 100 ? -3.239 4.907 -9.400 1.00 97.44 100 PHE A C 1
ATOM 801 O O . PHE A 1 100 ? -4.238 5.459 -9.857 1.00 97.44 100 PHE A O 1
ATOM 808 N N . TYR A 1 101 ? -2.173 4.630 -10.142 1.00 96.56 101 TYR A N 1
ATOM 809 C CA . TYR A 1 101 ? -2.043 5.005 -11.555 1.00 96.56 101 TYR A CA 1
ATOM 810 C C . TYR A 1 101 ? -2.083 3.782 -12.484 1.00 96.56 101 TYR A C 1
ATOM 812 O O . TYR A 1 101 ? -2.228 3.909 -13.704 1.00 96.56 101 TYR A O 1
ATOM 820 N N . ARG A 1 102 ? -1.988 2.570 -11.919 1.00 96.94 102 ARG A N 1
ATOM 821 C CA . ARG A 1 102 ? -2.029 1.322 -12.678 1.00 96.94 102 ARG A CA 1
ATOM 822 C C . ARG A 1 102 ? -2.869 0.259 -11.980 1.00 96.94 102 ARG A C 1
ATOM 824 O O . ARG A 1 102 ? -2.737 0.026 -10.785 1.00 96.94 102 ARG A O 1
ATOM 831 N N . MET A 1 103 ? -3.695 -0.424 -12.756 1.00 96.38 103 MET A N 1
ATOM 832 C CA . MET A 1 103 ? -4.569 -1.511 -12.337 1.00 96.38 103 MET A CA 1
ATOM 833 C C . MET A 1 103 ? -4.635 -2.531 -13.478 1.00 96.38 103 MET A C 1
ATOM 835 O O . MET A 1 103 ? -4.857 -2.158 -14.625 1.00 96.38 103 MET A O 1
ATOM 839 N N . TYR A 1 104 ? -4.388 -3.814 -13.215 1.00 93.88 104 TYR A N 1
ATOM 840 C CA . TYR A 1 104 ? -4.225 -4.795 -14.297 1.00 93.88 104 TYR A CA 1
ATOM 841 C C . TYR A 1 104 ? -5.053 -6.055 -14.067 1.00 93.88 104 TYR A C 1
ATOM 843 O O . TYR A 1 104 ? -4.867 -6.717 -13.052 1.00 93.88 104 TYR A O 1
ATOM 851 N N . ASN A 1 105 ? -5.922 -6.396 -15.030 1.00 83.50 105 ASN A N 1
ATOM 852 C CA . ASN A 1 105 ? -6.630 -7.679 -15.188 1.00 83.50 105 ASN A CA 1
ATOM 853 C C . ASN A 1 105 ? -7.130 -8.346 -13.891 1.00 83.50 105 ASN A C 1
ATOM 855 O O . ASN A 1 105 ? -6.905 -9.539 -13.697 1.00 83.50 105 ASN A O 1
ATOM 859 N N . ASN A 1 106 ? -7.780 -7.605 -12.989 1.00 83.38 106 ASN A N 1
ATOM 860 C CA . ASN A 1 106 ? -8.256 -8.128 -11.695 1.00 83.38 106 ASN A CA 1
ATOM 861 C C . ASN A 1 106 ? -7.157 -8.782 -10.835 1.00 83.38 106 ASN A C 1
ATOM 863 O O . ASN A 1 106 ? -7.454 -9.607 -9.976 1.00 83.38 106 ASN A O 1
ATOM 867 N N . TYR A 1 107 ? -5.891 -8.446 -11.090 1.00 87.12 107 TYR A N 1
ATOM 868 C CA . TYR A 1 107 ? -4.714 -9.108 -10.536 1.00 87.12 107 TYR A CA 1
ATOM 869 C C . TYR A 1 107 ? -3.994 -8.218 -9.521 1.00 87.12 107 TYR A C 1
ATOM 871 O O . TYR A 1 107 ? -3.757 -8.672 -8.402 1.00 87.12 107 TYR A O 1
ATOM 879 N N . PHE A 1 108 ? -3.696 -6.959 -9.853 1.00 95.56 108 PHE A N 1
ATOM 880 C CA . PHE A 1 108 ? -3.171 -5.993 -8.880 1.00 95.56 108 PHE A CA 1
ATOM 881 C C . PHE A 1 108 ? -3.602 -4.559 -9.182 1.00 95.56 108 PHE A C 1
ATOM 883 O O . PHE A 1 108 ? -4.024 -4.234 -10.296 1.00 95.56 108 PHE A O 1
ATOM 890 N N . ILE A 1 109 ? -3.416 -3.706 -8.178 1.00 97.75 109 ILE A N 1
ATOM 891 C CA . ILE A 1 109 ? -3.438 -2.248 -8.275 1.00 97.75 109 ILE A CA 1
ATOM 892 C C . ILE A 1 109 ? -2.127 -1.690 -7.713 1.00 97.75 109 ILE A C 1
ATOM 894 O O . ILE A 1 109 ? -1.598 -2.235 -6.747 1.00 97.75 109 ILE A O 1
ATOM 898 N N . GLN A 1 110 ? -1.569 -0.658 -8.343 1.00 97.94 110 GLN A N 1
ATOM 899 C CA . GLN A 1 110 ? -0.241 -0.114 -8.053 1.00 97.94 110 GLN A CA 1
ATOM 900 C C . GLN A 1 110 ? -0.290 1.412 -7.921 1.00 97.94 110 GLN A C 1
ATOM 902 O O . GLN A 1 110 ? -0.971 2.094 -8.692 1.00 97.94 110 GLN A O 1
ATOM 907 N N . GLY A 1 111 ? 0.446 1.926 -6.935 1.00 97.56 111 GLY A N 1
ATOM 908 C CA . GLY A 1 111 ? 0.523 3.344 -6.589 1.00 97.56 111 GLY A CA 1
ATOM 909 C C . GLY A 1 111 ? 1.867 3.723 -5.961 1.00 97.56 111 GLY A C 1
ATOM 910 O O . GLY A 1 111 ? 2.837 2.963 -6.028 1.00 97.56 111 GLY A O 1
ATOM 911 N N . GLY A 1 112 ? 1.933 4.913 -5.361 1.00 95.44 112 GLY A N 1
ATOM 912 C CA . GLY A 1 112 ? 3.122 5.398 -4.642 1.00 95.44 112 GLY A CA 1
ATOM 913 C C . GLY A 1 112 ? 4.189 6.074 -5.516 1.00 95.44 112 GLY A C 1
ATOM 914 O O . GLY A 1 112 ? 5.333 6.228 -5.080 1.00 95.44 112 GLY A O 1
ATOM 915 N N . ASP A 1 113 ? 3.819 6.473 -6.738 1.00 95.38 113 ASP A N 1
ATOM 916 C CA . ASP A 1 113 ? 4.615 7.332 -7.623 1.00 95.38 113 ASP A CA 1
ATOM 917 C C . ASP A 1 113 ? 3.985 8.741 -7.685 1.00 95.38 113 ASP A C 1
ATOM 919 O O . ASP A 1 113 ? 2.908 8.878 -8.266 1.00 95.38 113 ASP A O 1
ATOM 923 N N . PRO A 1 114 ? 4.631 9.792 -7.142 1.00 90.94 114 PRO A N 1
ATOM 924 C CA . PRO A 1 114 ? 4.132 11.172 -7.203 1.00 90.94 114 PRO A CA 1
ATOM 925 C C . PRO A 1 114 ? 4.029 11.753 -8.611 1.00 90.94 114 PRO A C 1
ATOM 927 O O . PRO A 1 114 ? 3.318 12.727 -8.819 1.00 90.94 114 PRO A O 1
ATOM 930 N N . SER A 1 115 ? 4.770 11.198 -9.571 1.00 91.19 115 SER A N 1
ATOM 931 C CA . SER A 1 115 ? 4.707 11.619 -10.973 1.00 91.19 115 SER A CA 1
ATOM 932 C C . SER A 1 115 ? 3.623 10.896 -11.768 1.00 91.19 115 SER A C 1
ATOM 934 O O . SER A 1 115 ? 3.408 11.240 -12.926 1.00 91.19 115 SER A O 1
ATOM 936 N N . GLU A 1 116 ? 3.026 9.843 -11.195 1.00 91.12 116 GLU A N 1
ATOM 937 C CA . GLU A 1 116 ? 2.069 8.937 -11.850 1.00 91.12 116 GLU A CA 1
ATOM 938 C C . GLU A 1 116 ? 2.597 8.266 -13.139 1.00 91.12 116 GLU A C 1
ATOM 940 O O . GLU A 1 116 ? 1.862 7.585 -13.853 1.00 91.12 116 GLU A O 1
ATOM 945 N N . SER A 1 117 ? 3.893 8.411 -13.439 1.00 90.38 117 SER A N 1
ATOM 946 C CA . SER A 1 117 ? 4.523 7.890 -14.657 1.00 90.38 117 SER A CA 1
ATOM 947 C C . SER A 1 117 ? 4.806 6.385 -14.598 1.00 90.38 117 SER A C 1
ATOM 949 O O . SER A 1 117 ? 5.043 5.749 -15.629 1.00 90.38 117 SER A O 1
ATOM 951 N N . GLY A 1 118 ? 4.817 5.816 -13.392 1.00 89.62 118 GLY A N 1
ATOM 952 C CA . GLY A 1 118 ? 5.271 4.463 -13.091 1.00 89.62 118 GLY A CA 1
ATOM 953 C C . GLY A 1 118 ? 6.785 4.342 -12.913 1.00 89.62 118 GLY A C 1
ATOM 954 O O . GLY A 1 118 ? 7.282 3.242 -12.678 1.00 89.62 118 GLY A O 1
ATOM 955 N N . ILE A 1 119 ? 7.537 5.443 -13.007 1.00 89.56 119 ILE A N 1
ATOM 956 C CA . ILE A 1 119 ? 9.009 5.459 -12.936 1.00 89.56 119 ILE A CA 1
ATOM 957 C C . ILE A 1 119 ? 9.507 6.268 -11.728 1.00 89.56 119 ILE A C 1
ATOM 959 O O . ILE A 1 119 ? 10.641 6.069 -11.287 1.00 89.56 119 ILE A O 1
ATOM 963 N N . GLY A 1 120 ? 8.685 7.161 -11.171 1.00 89.81 120 GLY A N 1
ATOM 964 C CA . GLY A 1 120 ? 9.080 8.017 -10.055 1.00 89.81 120 GLY A CA 1
ATOM 965 C C . GLY A 1 120 ? 9.202 7.264 -8.729 1.00 89.81 120 GLY A C 1
ATOM 966 O O . GLY A 1 120 ? 8.651 6.180 -8.534 1.00 89.81 120 GLY A O 1
ATOM 967 N N . ASN A 1 121 ? 9.972 7.833 -7.806 1.00 90.00 121 ASN A N 1
ATOM 968 C CA . ASN A 1 121 ? 10.258 7.267 -6.490 1.00 90.00 121 ASN A CA 1
ATOM 969 C C . ASN A 1 121 ? 10.541 8.379 -5.466 1.00 90.00 121 ASN A C 1
ATOM 971 O O . ASN A 1 121 ? 10.577 9.563 -5.799 1.00 90.00 121 ASN A O 1
ATOM 975 N N . ALA A 1 122 ? 10.762 8.014 -4.202 1.00 92.00 122 ALA A N 1
ATOM 976 C CA . ALA A 1 122 ? 11.061 8.965 -3.125 1.00 92.00 122 ALA A CA 1
ATOM 977 C C . ALA A 1 122 ? 12.509 9.496 -3.126 1.00 92.00 122 ALA A C 1
ATOM 979 O O . ALA A 1 122 ? 12.979 10.010 -2.115 1.00 92.00 122 ALA A O 1
ATOM 980 N N . GLY A 1 123 ? 13.254 9.326 -4.224 1.00 89.69 123 GLY A N 1
ATOM 981 C CA . GLY A 1 123 ? 14.687 9.638 -4.272 1.00 89.69 123 GLY A CA 1
ATOM 982 C C . GLY A 1 123 ? 15.571 8.667 -3.476 1.00 89.69 123 GLY A C 1
ATOM 983 O O . GLY A 1 123 ? 16.778 8.877 -3.386 1.00 89.69 123 GLY A O 1
ATOM 984 N N . ILE A 1 124 ? 14.991 7.593 -2.933 1.00 87.44 124 ILE A N 1
ATOM 985 C CA . ILE A 1 124 ? 15.694 6.512 -2.237 1.00 87.44 124 ILE A CA 1
ATOM 986 C C . ILE A 1 124 ? 15.391 5.164 -2.893 1.00 87.44 124 ILE A C 1
ATOM 988 O O . ILE A 1 124 ? 14.296 4.942 -3.417 1.00 87.44 124 ILE A O 1
ATOM 992 N N . THR A 1 125 ? 16.370 4.263 -2.842 1.00 91.75 125 THR A N 1
ATOM 993 C CA . THR A 1 125 ? 16.210 2.853 -3.207 1.00 91.75 125 THR A CA 1
ATOM 994 C C . THR A 1 125 ? 16.947 1.962 -2.220 1.00 91.75 125 THR A C 1
ATOM 996 O O . THR A 1 125 ? 18.024 2.330 -1.751 1.00 91.75 125 THR A O 1
ATOM 999 N N . PHE A 1 126 ? 16.401 0.786 -1.935 1.00 91.25 126 PHE A N 1
ATOM 1000 C CA . PHE A 1 126 ? 16.957 -0.162 -0.970 1.00 91.25 126 PHE A CA 1
ATOM 1001 C C . PHE A 1 126 ? 16.803 -1.618 -1.448 1.00 91.25 126 PHE A C 1
ATOM 1003 O O . PHE A 1 126 ? 16.051 -1.881 -2.395 1.00 91.25 126 PHE A O 1
ATOM 1010 N N . PRO A 1 127 ? 17.568 -2.567 -0.870 1.00 89.88 127 PRO A N 1
ATOM 1011 C CA . PRO A 1 127 ? 17.456 -3.982 -1.210 1.00 89.88 127 PRO A CA 1
ATOM 1012 C C . PRO A 1 127 ? 16.096 -4.581 -0.835 1.00 89.88 127 PRO A C 1
ATOM 1014 O O . PRO A 1 127 ? 15.449 -4.152 0.117 1.00 89.88 127 PRO A O 1
ATOM 1017 N N . VAL A 1 128 ? 15.680 -5.616 -1.567 1.00 86.31 128 VAL A N 1
ATOM 1018 C CA . VAL A 1 128 ? 14.585 -6.504 -1.154 1.00 86.31 128 VAL A CA 1
ATOM 1019 C C . VAL A 1 128 ? 14.976 -7.244 0.131 1.00 86.31 128 VAL A C 1
ATOM 1021 O O . VAL A 1 128 ? 16.103 -7.719 0.252 1.00 86.31 128 VAL A O 1
ATOM 1024 N N . GLU A 1 129 ? 14.044 -7.369 1.076 1.00 89.12 129 GLU A N 1
ATOM 1025 C CA . GLU A 1 129 ? 14.344 -7.804 2.450 1.00 89.12 129 GLU A CA 1
ATOM 1026 C C . GLU A 1 129 ? 13.925 -9.255 2.747 1.00 89.12 129 GLU A C 1
ATOM 1028 O O . GLU A 1 129 ? 14.715 -10.044 3.261 1.00 89.12 129 GLU A O 1
ATOM 1033 N N . ASN A 1 130 ? 12.709 -9.660 2.369 1.00 82.94 130 ASN A N 1
ATOM 1034 C CA . ASN A 1 130 ? 12.138 -10.974 2.701 1.00 82.94 130 ASN A CA 1
ATOM 1035 C C . ASN A 1 130 ? 12.005 -11.911 1.492 1.00 82.94 130 ASN A C 1
ATOM 1037 O O . ASN A 1 130 ? 11.039 -12.666 1.379 1.00 82.94 130 ASN A O 1
ATOM 1041 N N . PHE A 1 131 ? 13.010 -11.889 0.611 1.00 73.50 131 PHE A N 1
ATOM 1042 C CA . PHE A 1 131 ? 13.004 -12.580 -0.683 1.00 73.50 131 PHE A CA 1
ATOM 1043 C C . PHE A 1 131 ? 12.579 -14.054 -0.583 1.00 73.50 131 PHE A C 1
ATOM 1045 O O . PHE A 1 131 ? 11.692 -14.458 -1.305 1.00 73.50 131 PHE A O 1
ATOM 1052 N N . SER A 1 132 ? 13.133 -14.851 0.335 1.00 73.56 132 SER A N 1
ATOM 1053 C CA . SER A 1 132 ? 12.854 -16.298 0.425 1.00 73.56 132 SER A CA 1
ATOM 1054 C C . SER A 1 132 ? 11.557 -16.681 1.151 1.00 73.56 132 SER A C 1
ATOM 1056 O O . SER A 1 132 ? 11.259 -17.867 1.293 1.00 73.56 132 SER A O 1
ATOM 1058 N N . LYS A 1 133 ? 10.816 -15.697 1.671 1.00 75.06 133 LYS A N 1
ATOM 1059 C CA . LYS A 1 133 ? 9.594 -15.903 2.464 1.00 75.06 133 LYS A CA 1
ATOM 1060 C C . LYS A 1 133 ? 8.381 -15.177 1.885 1.00 75.06 133 LYS A C 1
ATOM 1062 O O . LYS A 1 133 ? 7.299 -15.279 2.458 1.00 75.06 133 LYS A O 1
ATOM 1067 N N . SER A 1 134 ? 8.547 -14.432 0.790 1.00 76.94 134 SER A N 1
ATOM 1068 C CA . SER A 1 134 ? 7.447 -13.709 0.165 1.00 76.94 134 SER A CA 1
ATOM 1069 C C . SER A 1 134 ? 6.536 -14.681 -0.579 1.00 76.94 134 SER A C 1
ATOM 1071 O O . SER A 1 134 ? 6.866 -15.171 -1.656 1.00 76.94 134 SER A O 1
ATOM 1073 N N . VAL A 1 135 ? 5.386 -14.960 0.032 1.00 84.12 135 VAL A N 1
ATOM 1074 C CA . VAL A 1 135 ? 4.272 -15.694 -0.572 1.00 84.12 135 VAL A CA 1
ATOM 1075 C C . VAL A 1 135 ? 3.186 -14.688 -0.908 1.00 84.12 135 VAL A C 1
ATOM 1077 O O . VAL A 1 135 ? 2.744 -13.947 -0.029 1.00 84.12 135 VAL A O 1
ATOM 1080 N N . PHE A 1 136 ? 2.745 -14.669 -2.162 1.00 90.69 136 PHE A N 1
ATOM 1081 C CA . PHE A 1 136 ? 1.696 -13.754 -2.593 1.00 90.69 136 PHE A CA 1
ATOM 1082 C C . PHE A 1 136 ? 0.322 -14.420 -2.623 1.00 90.69 136 PHE A C 1
ATOM 1084 O O . PHE A 1 136 ? -0.029 -15.147 -3.561 1.00 90.69 136 PHE A O 1
ATOM 1091 N N . ASN A 1 137 ? -0.484 -14.102 -1.615 1.00 90.06 137 ASN A N 1
ATOM 1092 C CA . ASN A 1 137 ? -1.898 -14.447 -1.556 1.00 90.06 137 ASN A CA 1
ATOM 1093 C C . ASN A 1 137 ? -2.758 -13.249 -1.971 1.00 90.06 137 ASN A C 1
ATOM 1095 O O . ASN A 1 137 ? -2.258 -12.157 -2.218 1.00 90.06 137 ASN A O 1
ATOM 1099 N N . GLU A 1 138 ? -4.070 -13.451 -2.052 1.00 91.44 138 GLU A N 1
ATOM 1100 C CA . GLU A 1 138 ? -4.999 -12.334 -2.203 1.00 91.44 138 GLU A CA 1
ATOM 1101 C C . GLU A 1 138 ? -4.837 -11.333 -1.041 1.00 91.44 138 GLU A C 1
ATOM 1103 O O . GLU A 1 138 ? -4.706 -11.725 0.117 1.00 91.44 138 GLU A O 1
ATOM 1108 N N . GLY A 1 139 ? -4.842 -10.035 -1.353 1.00 93.94 139 GLY A N 1
ATOM 1109 C CA . GLY A 1 139 ? -4.698 -8.963 -0.371 1.00 93.94 139 GLY A CA 1
ATOM 1110 C C . GLY A 1 139 ? -3.254 -8.669 0.038 1.00 93.94 139 GLY A C 1
ATOM 1111 O O . GLY A 1 139 ? -3.037 -7.753 0.829 1.00 93.94 139 GLY A O 1
ATOM 1112 N N . THR A 1 140 ? -2.252 -9.373 -0.494 1.00 96.12 140 THR A N 1
ATOM 1113 C CA . THR A 1 140 ? -0.846 -9.074 -0.197 1.00 96.12 140 THR A CA 1
ATOM 1114 C C . THR A 1 140 ? -0.442 -7.719 -0.772 1.00 96.12 140 THR A C 1
ATOM 1116 O O . THR A 1 140 ? -0.690 -7.450 -1.953 1.00 96.12 140 THR A O 1
ATOM 1119 N N . ILE A 1 141 ? 0.211 -6.894 0.056 1.00 97.81 141 ILE A N 1
ATOM 1120 C CA . ILE A 1 141 ? 0.856 -5.639 -0.345 1.00 97.81 141 ILE A CA 1
ATOM 1121 C C . ILE A 1 141 ? 2.379 -5.811 -0.376 1.00 97.81 141 ILE A C 1
ATOM 1123 O O . ILE A 1 141 ? 2.991 -6.343 0.555 1.00 97.81 141 ILE A O 1
ATOM 1127 N N . ALA A 1 142 ? 3.004 -5.337 -1.449 1.00 97.31 142 ALA A N 1
ATOM 1128 C CA . ALA A 1 142 ? 4.447 -5.409 -1.636 1.00 97.31 142 ALA A CA 1
ATOM 1129 C C . ALA A 1 142 ? 5.007 -4.134 -2.266 1.00 97.31 142 ALA A C 1
ATOM 1131 O O . ALA A 1 142 ? 4.309 -3.413 -2.982 1.00 97.31 142 ALA A O 1
ATOM 1132 N N . LEU A 1 143 ? 6.288 -3.872 -2.012 1.00 96.75 143 LEU A N 1
ATOM 1133 C CA . LEU A 1 143 ? 7.012 -2.766 -2.626 1.00 96.75 143 LEU A CA 1
ATOM 1134 C C . LEU A 1 143 ? 7.499 -3.149 -4.025 1.00 96.75 143 LEU A C 1
ATOM 1136 O O . LEU A 1 143 ? 8.025 -4.240 -4.246 1.00 96.75 143 LEU A O 1
ATOM 1140 N N . SER A 1 144 ? 7.342 -2.226 -4.968 1.00 94.12 144 SER A N 1
ATOM 1141 C CA . SER A 1 144 ? 7.799 -2.395 -6.344 1.00 94.12 144 SER A CA 1
ATOM 1142 C C . SER A 1 144 ? 9.297 -2.125 -6.445 1.00 94.12 144 SER A C 1
ATOM 1144 O O . SER A 1 144 ? 9.840 -1.242 -5.779 1.00 94.12 144 SER A O 1
ATOM 1146 N N . ASN A 1 145 ? 9.951 -2.860 -7.335 1.00 91.25 145 ASN A N 1
ATOM 1147 C CA . ASN A 1 145 ? 11.324 -2.624 -7.754 1.00 91.25 145 ASN A CA 1
ATOM 1148 C C . ASN A 1 145 ? 11.366 -2.361 -9.264 1.00 91.25 145 ASN A C 1
ATOM 1150 O O . ASN A 1 145 ? 10.432 -2.677 -10.007 1.00 91.25 145 ASN A O 1
ATOM 1154 N N . LYS A 1 146 ? 12.455 -1.750 -9.722 1.00 86.81 146 LYS A N 1
ATOM 1155 C CA . LYS A 1 146 ? 12.679 -1.464 -11.134 1.00 86.81 146 LYS A CA 1
ATOM 1156 C C . LYS A 1 146 ? 13.271 -2.691 -11.817 1.00 86.81 146 LYS A C 1
ATOM 1158 O O . LYS A 1 146 ? 14.296 -3.204 -11.378 1.00 86.81 146 LYS A O 1
ATOM 1163 N N . ASP A 1 147 ? 12.637 -3.145 -12.897 1.00 83.69 147 ASP A N 1
ATOM 1164 C CA . ASP A 1 147 ? 13.126 -4.235 -13.755 1.00 83.69 147 ASP A CA 1
ATOM 1165 C C . ASP A 1 147 ? 13.517 -5.518 -12.988 1.00 83.69 147 ASP A C 1
ATOM 1167 O O . ASP A 1 147 ? 14.438 -6.230 -13.383 1.00 83.69 147 ASP A O 1
ATOM 1171 N N . LEU A 1 148 ? 12.831 -5.814 -11.870 1.00 83.44 148 LEU A N 1
ATOM 1172 C CA . LEU A 1 148 ? 13.145 -6.928 -10.958 1.00 83.44 148 LEU A CA 1
ATOM 1173 C C . LEU A 1 148 ? 14.555 -6.873 -10.346 1.00 83.44 148 LEU A C 1
ATOM 1175 O O . LEU A 1 148 ? 15.068 -7.885 -9.868 1.00 83.44 148 LEU A O 1
ATOM 1179 N N . HIS A 1 149 ? 15.191 -5.701 -10.334 1.00 85.69 149 HIS A N 1
ATOM 1180 C CA . HIS A 1 149 ? 16.517 -5.535 -9.763 1.00 85.69 149 HIS A CA 1
ATOM 1181 C C . HIS A 1 149 ? 16.433 -5.452 -8.225 1.00 85.69 149 HIS A C 1
ATOM 1183 O O . HIS A 1 149 ? 15.855 -4.491 -7.704 1.00 85.69 149 HIS A O 1
ATOM 1189 N N . PRO A 1 150 ? 17.060 -6.376 -7.466 1.00 84.94 150 PRO A N 1
ATOM 1190 C CA . PRO A 1 150 ? 16.860 -6.485 -6.017 1.00 84.94 150 PRO A CA 1
ATOM 1191 C C . PRO A 1 150 ? 17.202 -5.228 -5.209 1.00 84.94 150 PRO A C 1
ATOM 1193 O O . PRO A 1 150 ? 16.608 -5.019 -4.165 1.00 84.94 150 PRO A O 1
ATOM 1196 N N . ASN A 1 151 ? 18.107 -4.369 -5.689 1.00 87.44 151 ASN A N 1
ATOM 1197 C CA . ASN A 1 151 ? 18.526 -3.133 -4.998 1.00 87.44 151 ASN A CA 1
ATOM 1198 C C . ASN A 1 151 ? 17.765 -1.868 -5.430 1.00 87.44 151 ASN A C 1
ATOM 1200 O O . ASN A 1 151 ? 18.282 -0.763 -5.293 1.00 87.44 151 ASN A O 1
ATOM 1204 N N . THR A 1 152 ? 16.584 -2.021 -6.030 1.00 90.50 152 THR A N 1
ATOM 1205 C CA . THR A 1 152 ? 15.813 -0.895 -6.590 1.00 90.50 152 THR A CA 1
ATOM 1206 C C . THR A 1 152 ? 14.415 -0.768 -5.997 1.00 90.50 152 THR A C 1
ATOM 1208 O O . THR A 1 152 ? 13.560 -0.106 -6.584 1.00 90.50 152 THR A O 1
ATOM 1211 N N . THR A 1 153 ? 14.171 -1.390 -4.841 1.00 92.31 153 THR A N 1
ATOM 1212 C CA . THR A 1 153 ? 12.922 -1.202 -4.101 1.00 92.31 153 THR A CA 1
ATOM 1213 C C . THR A 1 153 ? 12.797 0.266 -3.716 1.00 92.31 153 THR A C 1
ATOM 1215 O O . THR A 1 153 ? 13.738 0.832 -3.161 1.00 92.31 153 THR A O 1
ATOM 1218 N N . GLY A 1 154 ? 11.672 0.889 -4.062 1.00 93.00 154 GLY A N 1
ATOM 1219 C CA . GLY A 1 154 ? 11.423 2.311 -3.830 1.00 93.00 154 GLY A CA 1
ATOM 1220 C C . GLY A 1 154 ? 10.166 2.561 -2.999 1.00 93.00 154 GLY A C 1
ATOM 1221 O O . GLY A 1 154 ? 9.788 1.756 -2.154 1.00 93.00 154 GLY A O 1
ATOM 1222 N N . SER A 1 155 ? 9.508 3.690 -3.261 1.00 95.62 155 SER A N 1
ATOM 1223 C CA . SER A 1 155 ? 8.251 4.097 -2.613 1.00 95.62 155 SER A CA 1
ATOM 1224 C C . SER A 1 155 ? 6.999 3.507 -3.260 1.00 95.62 155 SER A C 1
ATOM 1226 O O . SER A 1 155 ? 5.917 3.538 -2.684 1.00 95.62 155 SER A O 1
ATOM 1228 N N . GLN A 1 156 ? 7.115 3.005 -4.485 1.00 97.56 156 GLN A N 1
ATOM 1229 C CA . GLN A 1 156 ? 5.975 2.424 -5.174 1.00 97.56 156 GLN A CA 1
ATOM 1230 C C . GLN A 1 156 ? 5.587 1.093 -4.536 1.00 97.56 156 GLN A C 1
ATOM 1232 O O . GLN A 1 156 ? 6.445 0.297 -4.155 1.00 97.56 156 GLN A O 1
ATOM 1237 N N . PHE A 1 157 ? 4.294 0.805 -4.501 1.00 97.88 157 PHE A N 1
ATOM 1238 C CA . PHE A 1 157 ? 3.754 -0.433 -3.953 1.00 97.88 157 PHE A CA 1
ATOM 1239 C C . PHE A 1 157 ? 2.604 -0.941 -4.815 1.00 97.88 157 PHE A C 1
ATOM 1241 O O . PHE A 1 157 ? 2.003 -0.190 -5.585 1.00 97.88 157 PHE A O 1
ATOM 1248 N N . PHE A 1 158 ? 2.282 -2.220 -4.668 1.00 97.88 158 PHE A N 1
ATOM 1249 C CA . PHE A 1 158 ? 1.111 -2.822 -5.285 1.00 97.88 158 PHE A CA 1
ATOM 1250 C C . PHE A 1 158 ? 0.390 -3.755 -4.315 1.00 97.88 158 PHE A C 1
ATOM 1252 O O . PHE A 1 158 ? 0.999 -4.304 -3.398 1.00 97.88 158 PHE A O 1
ATOM 1259 N N . ILE A 1 159 ? -0.913 -3.921 -4.535 1.00 98.12 159 ILE A N 1
ATOM 1260 C CA . ILE A 1 159 ? -1.802 -4.802 -3.774 1.00 98.12 159 ILE A CA 1
ATOM 1261 C C . ILE A 1 159 ? -2.390 -5.826 -4.737 1.00 98.12 159 ILE A C 1
ATOM 1263 O O . ILE A 1 159 ? -2.868 -5.465 -5.813 1.00 98.12 159 ILE A O 1
ATOM 1267 N N . THR A 1 160 ? -2.345 -7.098 -4.358 1.00 96.62 160 THR A N 1
ATOM 1268 C CA . THR A 1 160 ? -2.818 -8.223 -5.177 1.00 96.62 160 THR A CA 1
ATOM 1269 C C . THR A 1 160 ? -4.263 -8.613 -4.853 1.00 96.62 160 THR A C 1
ATOM 1271 O O . THR A 1 160 ? -4.726 -8.477 -3.724 1.00 96.62 160 THR A O 1
ATOM 1274 N N . PHE A 1 161 ? -4.985 -9.125 -5.850 1.00 94.25 161 PHE A N 1
ATOM 1275 C CA . PHE A 1 161 ? -6.404 -9.513 -5.754 1.00 94.25 161 PHE A CA 1
ATOM 1276 C C . PHE A 1 161 ? -6.652 -11.010 -5.973 1.00 94.25 161 PHE A C 1
ATOM 1278 O O . PHE A 1 161 ? -7.799 -11.442 -6.078 1.00 94.25 161 PHE A O 1
ATOM 1285 N N . LEU A 1 162 ? -5.587 -11.793 -6.113 1.00 92.25 162 LEU A N 1
ATOM 1286 C CA . LEU A 1 162 ? -5.616 -13.243 -6.262 1.00 92.25 162 LEU A CA 1
ATOM 1287 C C . LEU A 1 162 ? -4.265 -13.810 -5.810 1.00 92.25 162 LEU A C 1
ATOM 1289 O O . LEU A 1 162 ? -3.320 -13.054 -5.587 1.00 92.25 162 LEU A O 1
ATOM 1293 N N . LYS A 1 163 ? -4.163 -15.134 -5.676 1.00 92.12 163 LYS A N 1
ATOM 1294 C CA . LYS A 1 163 ? -2.893 -15.811 -5.380 1.00 92.12 163 LYS A CA 1
ATOM 1295 C C . LYS A 1 163 ? -1.947 -15.704 -6.573 1.00 92.12 163 LYS A C 1
ATOM 1297 O O . LYS A 1 163 ? -2.310 -16.118 -7.674 1.00 92.12 163 LYS A O 1
ATOM 1302 N N . THR A 1 164 ? -0.735 -15.191 -6.369 1.00 91.31 164 THR A N 1
ATOM 1303 C CA . THR A 1 164 ? 0.171 -14.819 -7.475 1.00 91.31 164 THR A CA 1
ATOM 1304 C C . THR A 1 164 ? 1.567 -15.430 -7.311 1.00 91.31 164 THR A C 1
ATOM 1306 O O . THR A 1 164 ? 2.550 -14.705 -7.190 1.00 91.31 164 THR A O 1
ATOM 1309 N N . PRO A 1 165 ? 1.709 -16.771 -7.383 1.00 91.50 165 PRO A N 1
ATOM 1310 C CA . PRO A 1 165 ? 2.979 -17.445 -7.085 1.00 91.50 165 PRO A CA 1
ATOM 1311 C C . PRO A 1 165 ? 4.131 -17.050 -8.017 1.00 91.50 165 PRO A C 1
ATOM 1313 O O . PRO A 1 165 ? 5.302 -17.222 -7.703 1.00 91.50 165 PRO A O 1
ATOM 1316 N N . TRP A 1 166 ? 3.825 -16.497 -9.195 1.00 91.88 166 TRP A N 1
ATOM 1317 C CA . TRP A 1 166 ? 4.839 -15.972 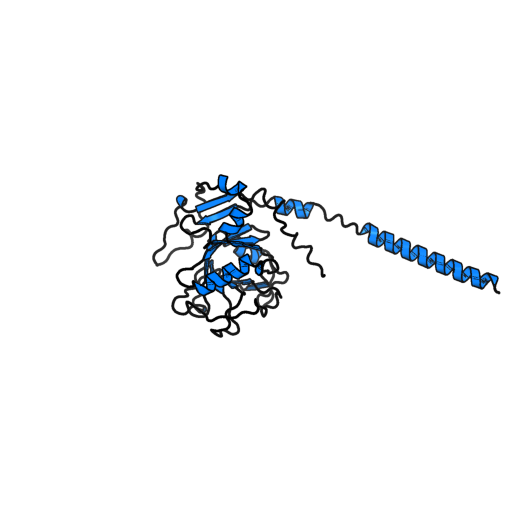-10.111 1.00 91.88 166 TRP A CA 1
ATOM 1318 C C . TRP A 1 166 ? 5.514 -14.686 -9.608 1.00 91.88 166 TRP A C 1
ATOM 1320 O O . TRP A 1 166 ? 6.475 -14.242 -10.243 1.00 91.88 166 TRP A O 1
ATOM 1330 N N . LEU A 1 167 ? 5.020 -14.069 -8.531 1.00 91.38 167 LEU A N 1
ATOM 1331 C CA . LEU A 1 167 ? 5.661 -12.954 -7.829 1.00 91.38 167 LEU A CA 1
ATOM 1332 C C . LEU A 1 167 ? 6.479 -13.386 -6.614 1.00 91.38 167 LEU A C 1
ATOM 1334 O O . LEU A 1 167 ? 7.256 -12.573 -6.105 1.00 91.38 167 LEU A O 1
ATOM 1338 N N . ASP A 1 168 ? 6.333 -14.636 -6.172 1.00 88.94 168 ASP A N 1
ATOM 1339 C CA . ASP A 1 168 ? 7.064 -15.157 -5.024 1.00 88.94 168 ASP A CA 1
ATOM 1340 C C . ASP A 1 168 ? 8.564 -14.972 -5.242 1.00 88.94 168 ASP A C 1
ATOM 1342 O O . ASP A 1 168 ? 9.102 -15.220 -6.328 1.00 88.94 168 ASP A O 1
ATOM 1346 N N . ASN A 1 169 ? 9.251 -14.535 -4.191 1.00 86.00 169 ASN A N 1
ATOM 1347 C CA . ASN A 1 169 ? 10.676 -14.242 -4.232 1.00 86.00 169 ASN A CA 1
ATOM 1348 C C . ASN A 1 169 ? 11.070 -13.197 -5.290 1.00 86.00 169 ASN A C 1
ATOM 1350 O O . ASN A 1 169 ? 12.120 -13.320 -5.904 1.00 86.00 169 ASN A O 1
ATOM 1354 N N . LYS A 1 170 ? 10.245 -12.179 -5.565 1.00 89.88 170 LYS A N 1
ATOM 1355 C CA . LYS A 1 170 ? 10.629 -11.074 -6.478 1.00 89.88 170 LYS A CA 1
ATOM 1356 C C . LYS A 1 170 ? 10.550 -9.687 -5.862 1.00 89.88 170 LYS A C 1
ATOM 1358 O O . LYS A 1 170 ? 11.250 -8.784 -6.315 1.00 89.88 170 LYS A O 1
ATOM 1363 N N . TYR A 1 171 ? 9.719 -9.522 -4.844 1.00 94.06 171 TYR A N 1
ATOM 1364 C CA . TYR A 1 171 ? 9.415 -8.235 -4.227 1.00 94.06 171 TYR A CA 1
ATOM 1365 C C . TYR A 1 171 ? 9.412 -8.372 -2.707 1.00 94.06 171 TYR A C 1
ATOM 1367 O O . TYR A 1 171 ? 9.181 -9.468 -2.183 1.00 94.06 171 TYR A O 1
ATOM 1375 N N . THR A 1 172 ? 9.640 -7.260 -2.003 1.00 95.06 172 THR A N 1
ATOM 1376 C CA . THR A 1 172 ? 9.450 -7.230 -0.552 1.00 95.06 172 THR A CA 1
ATOM 1377 C C . THR A 1 172 ? 7.961 -7.190 -0.241 1.00 95.06 172 THR A C 1
ATOM 1379 O O . THR A 1 172 ? 7.304 -6.194 -0.547 1.00 95.06 172 THR A O 1
ATOM 1382 N N . VAL A 1 173 ? 7.435 -8.228 0.405 1.00 95.75 173 VAL A N 1
ATOM 1383 C CA . VAL A 1 173 ? 6.084 -8.196 0.987 1.00 95.75 173 VAL A CA 1
ATOM 1384 C C . VAL A 1 173 ? 6.140 -7.396 2.281 1.00 95.75 173 VAL A C 1
ATOM 1386 O O . VAL A 1 173 ? 6.954 -7.706 3.146 1.00 95.75 173 VAL A O 1
ATOM 1389 N N . ILE A 1 174 ? 5.298 -6.375 2.416 1.00 97.00 174 ILE A N 1
ATOM 1390 C CA . ILE A 1 174 ? 5.292 -5.491 3.595 1.00 97.00 174 ILE A CA 1
ATOM 1391 C C . ILE A 1 174 ? 4.043 -5.649 4.459 1.00 97.00 174 ILE A C 1
ATOM 1393 O O . ILE A 1 174 ? 3.942 -4.991 5.488 1.00 97.00 174 ILE A O 1
ATOM 1397 N N . GLY A 1 175 ? 3.093 -6.501 4.072 1.00 96.19 175 GLY A N 1
ATOM 1398 C CA . GLY A 1 175 ? 1.873 -6.725 4.839 1.00 96.19 175 GLY A CA 1
ATOM 1399 C C . GLY A 1 175 ? 0.744 -7.343 4.024 1.00 96.19 175 GLY A C 1
ATOM 1400 O O . GLY A 1 175 ? 0.939 -7.790 2.890 1.00 96.19 175 GLY A O 1
ATOM 1401 N N . ASN A 1 176 ? -0.458 -7.319 4.596 1.00 95.56 176 ASN A N 1
ATOM 1402 C CA . ASN A 1 176 ? -1.685 -7.762 3.937 1.00 95.56 176 ASN A CA 1
ATOM 1403 C C . ASN A 1 176 ? -2.857 -6.826 4.255 1.00 95.56 176 ASN A C 1
ATOM 1405 O O . ASN A 1 176 ? -2.914 -6.207 5.321 1.00 95.56 176 ASN A O 1
ATOM 1409 N N . VAL A 1 177 ? -3.812 -6.751 3.330 1.00 94.50 177 VAL A N 1
ATOM 1410 C CA . VAL A 1 177 ? -5.102 -6.096 3.546 1.00 94.50 177 VAL A CA 1
ATOM 1411 C C . VAL A 1 177 ? -5.861 -6.847 4.636 1.00 94.50 177 VAL A C 1
ATOM 1413 O O . VAL A 1 177 ? -6.195 -8.017 4.484 1.00 94.50 177 VAL A O 1
ATOM 1416 N N . PHE A 1 178 ? -6.151 -6.150 5.728 1.00 90.06 178 PHE A N 1
ATOM 1417 C CA . PHE A 1 178 ? -6.991 -6.631 6.819 1.00 90.06 178 PHE A CA 1
ATOM 1418 C C . PHE A 1 178 ? -8.476 -6.367 6.546 1.00 90.06 178 PHE A C 1
ATOM 1420 O O . PHE A 1 178 ? -9.325 -7.214 6.814 1.00 90.06 178 PHE A O 1
ATOM 1427 N N . SER A 1 179 ? -8.806 -5.197 5.994 1.00 88.00 179 SER A N 1
ATOM 1428 C CA . SER A 1 179 ? -10.179 -4.827 5.638 1.00 88.00 179 SER A CA 1
ATOM 1429 C C . SER A 1 179 ? -10.214 -3.908 4.418 1.00 88.00 179 SER A C 1
ATOM 1431 O O . SER A 1 179 ? -9.249 -3.197 4.144 1.00 88.00 179 SER A O 1
ATOM 1433 N N . GLY A 1 180 ? -11.325 -3.921 3.675 1.00 89.31 180 GLY A N 1
ATOM 1434 C CA . GLY A 1 180 ? -11.538 -3.040 2.521 1.00 89.31 180 GLY A CA 1
ATOM 1435 C C . GLY A 1 180 ? -10.970 -3.545 1.190 1.00 89.31 180 GLY A C 1
ATOM 1436 O O . GLY A 1 180 ? -10.840 -2.769 0.245 1.00 89.31 180 GLY A O 1
ATOM 1437 N N . LEU A 1 181 ? -10.641 -4.836 1.067 1.00 90.00 181 LEU A N 1
ATOM 1438 C CA . LEU A 1 181 ? -10.228 -5.399 -0.226 1.00 90.00 181 LEU A CA 1
ATOM 1439 C C . LEU A 1 181 ? -11.351 -5.315 -1.276 1.00 90.00 181 LEU A C 1
ATOM 1441 O O . LEU A 1 181 ? -11.084 -5.116 -2.458 1.00 90.00 181 LEU A O 1
ATOM 1445 N N . ASP A 1 182 ? -12.607 -5.428 -0.846 1.00 86.38 182 ASP A N 1
ATOM 1446 C CA . ASP A 1 182 ? -13.804 -5.252 -1.668 1.00 86.38 182 ASP A CA 1
ATOM 1447 C C . ASP A 1 182 ? -13.929 -3.825 -2.224 1.00 86.38 182 ASP A C 1
ATOM 1449 O O . ASP A 1 182 ? -14.315 -3.653 -3.381 1.00 86.38 182 ASP A O 1
ATOM 1453 N N . ILE A 1 183 ? -13.526 -2.812 -1.448 1.00 89.94 183 ILE A N 1
ATOM 1454 C CA . ILE A 1 183 ? -13.448 -1.419 -1.914 1.00 89.94 183 ILE A CA 1
ATOM 1455 C C . ILE A 1 183 ? -12.458 -1.320 -3.074 1.00 89.94 183 ILE A C 1
ATOM 1457 O O . ILE A 1 183 ? -12.833 -0.843 -4.146 1.00 89.94 183 ILE A O 1
ATOM 1461 N N . LEU A 1 184 ? -11.236 -1.834 -2.896 1.00 92.81 184 LEU A N 1
ATOM 1462 C CA . LEU A 1 184 ? -10.224 -1.848 -3.956 1.00 92.81 184 LEU A CA 1
ATOM 1463 C C . LEU A 1 184 ? -10.688 -2.661 -5.175 1.00 92.81 184 LEU A C 1
ATOM 1465 O O . LEU A 1 184 ? -10.490 -2.243 -6.312 1.00 92.81 184 LEU A O 1
ATOM 1469 N N . ARG A 1 185 ? -11.352 -3.803 -4.954 1.00 92.56 185 ARG A N 1
ATOM 1470 C CA . ARG A 1 185 ? -11.887 -4.655 -6.025 1.00 92.56 185 ARG A CA 1
ATOM 1471 C C . ARG A 1 185 ? -12.971 -3.938 -6.826 1.00 92.56 185 ARG A C 1
ATOM 1473 O O . ARG A 1 185 ? -13.033 -4.104 -8.039 1.00 92.56 185 ARG A O 1
ATOM 1480 N N . SER A 1 186 ? -13.781 -3.100 -6.179 1.00 90.88 186 SER A N 1
ATOM 1481 C CA . SER A 1 186 ? -14.820 -2.321 -6.860 1.00 90.88 186 SER A CA 1
ATOM 1482 C C . SER A 1 186 ? -14.262 -1.342 -7.898 1.00 90.88 186 SER A C 1
ATOM 1484 O O . SER A 1 186 ? -15.009 -0.881 -8.759 1.00 90.88 186 SER A O 1
ATOM 1486 N N . PHE A 1 187 ? -12.963 -1.018 -7.852 1.00 93.56 187 PHE A N 1
ATOM 1487 C CA . PHE A 1 187 ? -12.341 -0.123 -8.827 1.00 93.56 187 PHE A CA 1
ATOM 1488 C C . PHE A 1 187 ? -12.287 -0.732 -10.227 1.00 93.56 187 PHE A C 1
ATOM 1490 O O . PHE A 1 187 ? -12.429 0.012 -11.194 1.00 93.56 187 PHE A O 1
ATOM 1497 N N . PHE A 1 188 ? -12.195 -2.060 -10.353 1.00 91.75 188 PHE A N 1
ATOM 1498 C CA . PHE A 1 188 ? -12.217 -2.736 -11.656 1.00 91.75 188 PHE A CA 1
ATOM 1499 C C . PHE A 1 188 ? -13.535 -2.540 -12.419 1.00 91.75 188 PHE A C 1
ATOM 1501 O O . PHE A 1 188 ? -13.522 -2.538 -13.646 1.00 91.75 188 PHE A O 1
ATOM 1508 N N . ASP A 1 189 ? -14.645 -2.301 -11.714 1.00 91.38 189 ASP A N 1
ATOM 1509 C CA . ASP A 1 189 ? -15.950 -2.016 -12.328 1.00 91.38 189 ASP A CA 1
ATOM 1510 C C . ASP A 1 189 ? -16.167 -0.517 -12.607 1.00 91.38 189 ASP A C 1
ATOM 1512 O O . ASP A 1 189 ? -17.126 -0.131 -13.276 1.00 91.38 189 ASP A O 1
ATOM 1516 N N . LYS A 1 190 ? -15.317 0.350 -12.042 1.00 91.06 190 LYS A N 1
ATOM 1517 C CA . LYS A 1 190 ? -15.495 1.814 -12.037 1.00 91.06 190 LYS A CA 1
ATOM 1518 C C . LYS A 1 190 ? -14.491 2.550 -12.914 1.00 91.06 190 LYS A C 1
ATOM 1520 O O . LYS A 1 190 ? -14.794 3.655 -13.359 1.00 91.06 190 LYS A O 1
ATOM 1525 N N . TYR A 1 191 ? -13.310 1.975 -13.118 1.00 93.56 191 TYR A N 1
ATOM 1526 C CA . TYR A 1 191 ? -12.199 2.625 -13.799 1.00 93.56 191 TYR A CA 1
ATOM 1527 C C . TYR A 1 191 ? -11.738 1.825 -15.009 1.00 93.56 191 TYR A C 1
ATOM 1529 O O . TYR A 1 191 ? -11.498 0.620 -14.940 1.00 93.56 191 TYR A O 1
ATOM 1537 N N . GLU A 1 192 ? -11.555 2.535 -16.117 1.00 93.25 192 GLU A N 1
ATOM 1538 C CA . GLU A 1 192 ? -11.023 1.972 -17.349 1.00 93.25 192 GLU A CA 1
ATOM 1539 C C . GLU A 1 192 ? -9.494 2.016 -17.361 1.00 93.25 192 GLU A C 1
ATOM 1541 O O . GLU A 1 192 ? -8.858 2.952 -16.861 1.00 93.25 192 GLU A O 1
ATOM 1546 N N . THR A 1 193 ? -8.899 0.998 -17.979 1.00 95.62 193 THR A N 1
ATOM 1547 C CA . THR A 1 193 ? -7.452 0.890 -18.163 1.00 95.62 193 THR A CA 1
ATOM 1548 C C . THR A 1 193 ? -7.126 0.577 -19.614 1.00 95.62 193 THR A C 1
ATOM 1550 O O . THR A 1 193 ? -7.911 -0.047 -20.329 1.00 95.62 193 THR A O 1
ATOM 1553 N N . ASN A 1 194 ? -5.951 1.006 -20.071 1.00 94.56 194 ASN A N 1
ATOM 1554 C CA . ASN A 1 194 ? -5.438 0.561 -21.363 1.00 94.56 194 ASN A CA 1
ATOM 1555 C C . ASN A 1 194 ? -4.861 -0.867 -21.278 1.00 94.56 194 ASN A C 1
ATOM 1557 O O . ASN A 1 194 ? -4.770 -1.466 -20.210 1.00 94.56 194 ASN A O 1
ATOM 1561 N N . TYR A 1 195 ? -4.374 -1.401 -22.402 1.00 92.00 195 TYR A N 1
ATOM 1562 C CA . TYR A 1 195 ? -3.819 -2.762 -22.475 1.00 92.00 195 TYR A CA 1
ATOM 1563 C C . TYR A 1 195 ? -2.593 -3.026 -21.573 1.00 92.00 195 TYR A C 1
ATOM 1565 O O . TYR A 1 195 ? -2.207 -4.178 -21.393 1.00 92.00 195 TYR A O 1
ATOM 1573 N N . ARG A 1 196 ? -1.948 -1.986 -21.023 1.00 91.12 196 ARG A N 1
ATOM 1574 C CA . ARG A 1 196 ? -0.835 -2.098 -20.057 1.00 91.12 196 ARG A CA 1
ATOM 1575 C C . ARG A 1 196 ? -1.298 -1.976 -18.599 1.00 91.12 196 ARG A C 1
ATOM 1577 O O . ARG A 1 196 ? -0.470 -2.069 -17.685 1.00 91.12 196 ARG A O 1
ATOM 1584 N N . GLY A 1 197 ? -2.596 -1.766 -18.384 1.00 95.12 197 GLY A N 1
ATOM 1585 C CA . GLY A 1 197 ? -3.210 -1.495 -17.088 1.00 95.12 197 GLY A CA 1
ATOM 1586 C C . GLY A 1 197 ? -3.071 -0.053 -16.619 1.00 95.12 197 GLY A C 1
ATOM 1587 O O . GLY A 1 197 ? -3.284 0.209 -15.445 1.00 95.12 197 GLY A O 1
ATOM 1588 N N . ILE A 1 198 ? -2.655 0.885 -17.474 1.00 96.06 198 ILE A N 1
ATOM 1589 C CA . ILE A 1 198 ? -2.568 2.297 -17.069 1.00 96.06 198 ILE A CA 1
ATOM 1590 C C . ILE A 1 198 ? -3.988 2.849 -17.003 1.00 96.06 198 ILE A C 1
ATOM 1592 O O . ILE A 1 198 ? -4.750 2.683 -17.961 1.00 96.06 198 ILE A O 1
ATOM 1596 N N . LEU A 1 199 ? -4.325 3.468 -15.876 1.00 94.88 199 LEU A N 1
ATOM 1597 C CA . LEU A 1 199 ? -5.634 4.058 -15.632 1.00 94.88 199 LEU A CA 1
ATOM 1598 C C . LEU A 1 199 ? -5.844 5.296 -16.510 1.00 94.88 199 LEU A C 1
ATOM 1600 O O . LEU A 1 199 ? -4.939 6.113 -16.662 1.00 94.88 199 LEU A O 1
ATOM 1604 N N . ALA A 1 200 ? -7.044 5.441 -17.079 1.00 92.62 200 ALA A N 1
ATOM 1605 C CA . ALA A 1 200 ? -7.405 6.643 -17.838 1.00 92.62 200 ALA A CA 1
ATOM 1606 C C . ALA A 1 200 ? -7.492 7.889 -16.939 1.00 92.62 200 ALA A C 1
ATOM 1608 O O . ALA A 1 200 ? -7.113 8.978 -17.354 1.00 92.62 200 ALA A O 1
ATOM 1609 N N . ASN A 1 201 ? -7.965 7.699 -15.704 1.00 91.00 201 ASN A N 1
ATOM 1610 C CA . ASN A 1 201 ? -7.922 8.675 -14.620 1.00 91.00 201 ASN A CA 1
ATOM 1611 C C . ASN A 1 201 ? -7.380 7.962 -13.384 1.00 91.00 201 ASN A C 1
ATOM 1613 O O . ASN A 1 201 ? -7.879 6.884 -13.042 1.00 91.00 201 ASN A O 1
ATOM 1617 N N . THR A 1 202 ? -6.371 8.537 -12.736 1.00 93.50 202 THR A N 1
ATOM 1618 C CA . THR A 1 202 ? -5.781 7.943 -11.537 1.00 93.50 202 THR A CA 1
ATOM 1619 C C . THR A 1 202 ? -6.773 7.951 -10.373 1.00 93.50 202 THR A C 1
ATOM 1621 O O . THR A 1 202 ? -7.727 8.733 -10.340 1.00 93.50 202 THR A O 1
ATOM 1624 N N . ILE A 1 203 ? -6.597 7.018 -9.436 1.00 92.50 203 ILE A N 1
ATOM 1625 C CA . ILE A 1 203 ? -7.480 6.875 -8.276 1.00 92.50 203 ILE A CA 1
ATOM 1626 C C . ILE A 1 203 ? -6.775 7.490 -7.073 1.00 92.50 203 ILE A C 1
ATOM 1628 O O . ILE A 1 203 ? -5.760 6.946 -6.625 1.00 92.50 203 ILE A O 1
ATOM 1632 N N . PRO A 1 204 ? -7.278 8.607 -6.541 1.00 89.56 204 PRO A N 1
ATOM 1633 C CA . PRO A 1 204 ? -6.635 9.275 -5.430 1.00 89.56 204 PRO A CA 1
ATOM 1634 C C . PRO A 1 204 ? -6.693 8.443 -4.146 1.00 89.56 204 PRO A C 1
ATOM 1636 O O . PRO A 1 204 ? -7.639 7.684 -3.907 1.00 89.56 204 PRO A O 1
ATOM 1639 N N . MET A 1 205 ? -5.682 8.615 -3.297 1.00 89.06 205 MET A N 1
ATOM 1640 C CA . MET A 1 205 ? -5.606 7.959 -1.997 1.00 89.06 205 MET A CA 1
ATOM 1641 C C . MET A 1 205 ? -4.886 8.837 -0.975 1.00 89.06 205 MET A C 1
ATOM 1643 O O . MET A 1 205 ? -3.964 9.574 -1.310 1.00 89.06 205 MET A O 1
ATOM 1647 N N . GLN A 1 206 ? -5.271 8.715 0.292 1.00 89.44 206 GLN A N 1
ATOM 1648 C CA . GLN A 1 206 ? -4.527 9.276 1.418 1.00 89.44 206 GLN A CA 1
ATOM 1649 C C . GLN A 1 206 ? -4.117 8.152 2.359 1.00 89.44 206 GLN A C 1
ATOM 1651 O O . GLN A 1 206 ? -4.939 7.310 2.717 1.00 89.44 206 GLN A O 1
ATOM 1656 N N . LEU A 1 207 ? -2.847 8.128 2.753 1.00 93.88 207 LEU A N 1
ATOM 1657 C CA . LEU A 1 207 ? -2.303 7.105 3.639 1.00 93.88 207 LEU A CA 1
ATOM 1658 C C . LEU A 1 207 ? -2.036 7.708 5.015 1.00 93.88 207 LEU A C 1
ATOM 1660 O O . LEU A 1 207 ? -1.423 8.767 5.123 1.00 93.88 207 LEU A O 1
ATOM 1664 N N . TYR A 1 208 ? -2.440 6.991 6.057 1.00 93.50 208 TYR A N 1
ATOM 1665 C CA . TYR A 1 208 ? -2.158 7.337 7.445 1.00 93.50 208 TYR A CA 1
ATOM 1666 C C . TYR A 1 208 ? -1.677 6.108 8.203 1.00 93.50 208 TYR A C 1
ATOM 1668 O O . TYR A 1 208 ? -2.233 5.023 8.048 1.00 93.50 208 TYR A O 1
ATOM 1676 N N . VAL A 1 209 ? -0.707 6.279 9.098 1.00 96.88 209 VAL A N 1
ATOM 1677 C CA . VAL A 1 209 ? -0.509 5.305 10.177 1.00 96.88 209 VAL A CA 1
ATOM 1678 C C . VAL A 1 209 ? -1.720 5.411 11.101 1.00 96.88 209 VAL A C 1
ATOM 1680 O O . VAL A 1 209 ? -2.089 6.515 11.506 1.00 96.88 209 VAL A O 1
ATOM 1683 N N . LEU A 1 210 ? -2.357 4.291 11.440 1.00 92.50 210 LEU A N 1
ATOM 1684 C CA . LEU A 1 210 ? -3.614 4.284 12.189 1.00 92.50 210 LEU A CA 1
ATOM 1685 C C . LEU A 1 210 ? -3.473 4.994 13.544 1.00 92.50 210 LEU A C 1
ATOM 1687 O O . LEU A 1 210 ? -4.351 5.764 13.933 1.00 92.50 210 LEU A O 1
ATOM 1691 N N . GLN A 1 211 ? -2.349 4.796 14.237 1.00 92.75 211 GLN A N 1
ATOM 1692 C CA . GLN A 1 211 ? -2.041 5.523 15.471 1.00 92.75 211 GLN A CA 1
ATOM 1693 C C . GLN A 1 211 ? -2.049 7.049 15.278 1.00 92.75 211 GLN A C 1
ATOM 1695 O O . GLN A 1 211 ? -2.590 7.766 16.126 1.00 92.75 211 GLN A O 1
ATOM 1700 N N . ASP A 1 212 ? -1.477 7.540 14.177 1.00 91.19 212 ASP A N 1
ATOM 1701 C CA . ASP A 1 212 ? -1.364 8.969 13.874 1.00 91.19 212 ASP A CA 1
ATOM 1702 C C . ASP A 1 212 ? -2.730 9.541 13.464 1.00 91.19 212 ASP A C 1
ATOM 1704 O O . ASP A 1 212 ? -3.124 10.590 13.972 1.00 91.19 212 ASP A O 1
ATOM 1708 N N . PHE A 1 213 ? -3.514 8.793 12.676 1.00 87.62 213 PHE A N 1
ATOM 1709 C CA . PHE A 1 213 ? -4.908 9.125 12.360 1.00 87.62 213 PHE A CA 1
ATOM 1710 C C . PHE A 1 213 ? -5.756 9.289 13.632 1.00 87.62 213 PHE A C 1
ATOM 1712 O O . PHE A 1 213 ? -6.414 10.306 13.836 1.00 87.62 213 PHE A O 1
ATOM 1719 N N . ILE A 1 214 ? -5.700 8.315 14.546 1.00 84.06 214 ILE A N 1
ATOM 1720 C CA . ILE A 1 214 ? -6.446 8.358 15.812 1.00 84.06 214 ILE A CA 1
ATOM 1721 C C . ILE A 1 214 ? -5.988 9.528 16.703 1.00 84.06 214 ILE A C 1
ATOM 1723 O O . ILE A 1 214 ? -6.788 10.098 17.445 1.00 84.06 214 ILE A O 1
ATOM 1727 N N . ASN A 1 215 ? -4.698 9.870 16.683 1.00 84.62 215 ASN A N 1
ATOM 1728 C CA . ASN A 1 215 ? -4.163 10.983 17.470 1.00 84.62 215 ASN A CA 1
ATOM 1729 C C . ASN A 1 215 ? -4.558 12.345 16.900 1.00 84.62 215 ASN A C 1
ATOM 1731 O O . ASN A 1 215 ? -4.801 13.265 17.678 1.00 84.62 215 ASN A O 1
ATOM 1735 N N . GLN A 1 216 ? -4.646 12.457 15.575 1.00 80.44 216 GLN A N 1
ATOM 1736 C CA . GLN A 1 216 ? -5.144 13.648 14.897 1.00 80.44 216 GLN A CA 1
ATOM 1737 C C . GLN A 1 216 ? -6.628 13.896 15.203 1.00 80.44 216 GLN A C 1
ATOM 1739 O O . GLN A 1 216 ? -7.043 15.049 15.290 1.00 80.44 216 GLN A O 1
ATOM 1744 N N . TYR A 1 217 ? -7.396 12.827 15.439 1.00 74.38 217 TYR A N 1
ATOM 1745 C CA . TYR A 1 217 ? -8.834 12.886 15.701 1.00 74.38 217 TYR A CA 1
ATOM 1746 C C . TYR A 1 217 ? -9.233 12.164 17.010 1.00 74.38 217 TYR A C 1
ATOM 1748 O O . TYR A 1 217 ? -9.879 11.105 17.004 1.00 74.38 217 TYR A O 1
ATOM 1756 N N . PRO A 1 218 ? -8.824 12.698 18.176 1.00 65.38 218 PRO A N 1
ATOM 1757 C CA . PRO A 1 218 ? -8.935 12.019 19.466 1.00 65.38 218 PRO A CA 1
ATOM 1758 C C . PRO A 1 218 ? -10.379 11.814 19.947 1.00 65.38 218 PRO A C 1
ATOM 1760 O O . PRO A 1 218 ? -10.620 10.944 20.789 1.00 65.38 218 PRO A O 1
ATOM 1763 N N . GLU A 1 219 ? -11.353 12.561 19.422 1.00 60.03 219 GLU A N 1
ATOM 1764 C CA . GLU A 1 219 ? -12.781 12.376 19.694 1.00 60.03 219 GLU A CA 1
ATOM 1765 C C . GLU A 1 219 ? -13.268 10.956 19.359 1.00 60.03 219 GLU A C 1
ATOM 1767 O O . GLU A 1 219 ? -14.185 10.450 20.013 1.00 60.03 219 GLU A O 1
ATOM 1772 N N . TYR A 1 220 ? -12.592 10.260 18.438 1.00 60.47 220 TYR A N 1
ATOM 1773 C CA . TYR A 1 220 ? -12.938 8.899 18.035 1.00 60.47 220 TYR A CA 1
ATOM 1774 C C . TYR A 1 220 ? -12.305 7.807 18.906 1.00 60.47 220 TYR A C 1
ATOM 1776 O O . TYR A 1 220 ? -12.801 6.678 18.901 1.00 60.47 220 TYR A O 1
ATOM 1784 N N . LYS A 1 221 ? -11.321 8.132 19.769 1.00 56.53 221 LYS A N 1
ATOM 1785 C CA . LYS A 1 221 ? -10.823 7.191 20.801 1.00 56.53 221 LYS A CA 1
ATOM 1786 C C . LYS A 1 221 ? -11.950 6.708 21.720 1.00 56.53 221 LYS A C 1
ATOM 1788 O O . LYS A 1 221 ? -11.903 5.589 22.221 1.00 56.53 221 LYS A O 1
ATOM 1793 N N . LYS A 1 222 ? -12.983 7.536 21.930 1.00 47.34 222 LYS A N 1
ATOM 1794 C CA . LYS A 1 222 ? -14.131 7.229 22.805 1.00 47.34 222 LYS A CA 1
ATOM 1795 C C . LYS A 1 222 ? -15.136 6.241 22.194 1.00 47.34 222 LYS A C 1
ATOM 1797 O O . LYS A 1 222 ? -15.982 5.728 22.922 1.00 47.34 222 LYS A O 1
ATOM 1802 N N . ASN A 1 223 ? -15.031 5.951 20.894 1.00 49.66 223 ASN A N 1
ATOM 1803 C CA . ASN A 1 223 ? -15.938 5.061 20.160 1.00 49.66 223 ASN A CA 1
ATOM 1804 C C . ASN A 1 223 ? -15.307 3.718 19.768 1.00 49.66 223 ASN A C 1
ATOM 1806 O O . ASN A 1 223 ? -15.944 2.949 19.054 1.00 49.66 223 ASN A O 1
ATOM 1810 N N . LEU A 1 224 ? -14.108 3.408 20.276 1.00 52.75 224 LEU A N 1
ATOM 1811 C CA . LEU A 1 224 ? -13.466 2.105 20.114 1.00 52.75 224 LEU A CA 1
ATOM 1812 C C . LEU A 1 224 ? -14.273 1.030 20.850 1.00 52.75 224 LEU A C 1
ATOM 1814 O O . LEU A 1 224 ? -14.051 0.748 22.028 1.00 52.75 224 LEU A O 1
ATOM 1818 N N . LYS A 1 225 ? -15.258 0.459 20.162 1.00 50.97 225 LYS A N 1
ATOM 1819 C CA . LYS A 1 225 ? -16.086 -0.631 20.669 1.00 50.97 225 LYS A CA 1
ATOM 1820 C C . LYS A 1 225 ? -15.808 -1.881 19.834 1.00 50.97 225 LYS A C 1
ATOM 1822 O O . LYS A 1 225 ? -15.691 -1.757 18.614 1.00 50.97 225 LYS A O 1
ATOM 1827 N N . PRO A 1 226 ? -15.720 -3.071 20.455 1.00 50.75 226 PRO A N 1
ATOM 1828 C CA . PRO A 1 226 ? -15.751 -4.315 19.696 1.00 50.75 226 PRO A CA 1
ATOM 1829 C C . PRO A 1 226 ? -17.020 -4.323 18.836 1.00 50.75 226 PRO A C 1
ATOM 1831 O O . PRO A 1 226 ? -18.108 -3.997 19.326 1.00 50.75 226 PRO A O 1
ATOM 1834 N N . THR A 1 227 ? -16.883 -4.620 17.545 1.00 47.75 227 THR A N 1
ATOM 1835 C CA . THR A 1 227 ? -18.036 -4.623 16.641 1.00 47.75 227 THR A CA 1
ATOM 1836 C C . THR A 1 227 ? -18.767 -5.966 16.742 1.00 47.75 227 THR A C 1
ATOM 1838 O O . THR A 1 227 ? -18.180 -7.029 16.579 1.00 47.75 227 THR A O 1
ATOM 1841 N N . ASN A 1 228 ? -20.079 -5.938 17.011 1.00 42.34 228 ASN A N 1
ATOM 1842 C CA . ASN A 1 228 ? -20.937 -7.139 17.020 1.00 42.34 228 ASN A CA 1
ATOM 1843 C C . ASN A 1 228 ? -21.416 -7.530 15.611 1.00 42.34 228 ASN A C 1
ATOM 1845 O O . ASN A 1 228 ? -22.285 -8.394 15.458 1.00 42.34 228 ASN A O 1
ATOM 1849 N N . ARG A 1 229 ? -20.914 -6.872 14.558 1.00 43.06 229 ARG A N 1
ATOM 1850 C CA . ARG A 1 229 ? -21.265 -7.245 13.192 1.00 43.06 229 ARG A CA 1
ATOM 1851 C C . ARG A 1 229 ? -20.629 -8.596 12.871 1.00 43.06 229 ARG A C 1
ATOM 1853 O O . ARG A 1 229 ? -19.494 -8.660 12.424 1.00 43.06 229 ARG A O 1
ATOM 1860 N N . ASN A 1 230 ? -21.454 -9.641 12.897 1.00 40.91 230 ASN A N 1
ATOM 1861 C CA . ASN A 1 230 ? -21.328 -10.813 12.023 1.00 40.91 230 ASN A CA 1
ATOM 1862 C C . ASN A 1 230 ? -21.528 -10.418 10.542 1.00 40.91 230 ASN A C 1
ATOM 1864 O O . ASN A 1 230 ? -22.215 -11.102 9.786 1.00 40.91 230 ASN A O 1
ATOM 1868 N N . LYS A 1 231 ? -20.951 -9.295 10.091 1.00 40.62 231 LYS A N 1
ATOM 1869 C CA . LYS A 1 231 ? -20.626 -9.149 8.680 1.00 40.62 231 LYS A CA 1
ATOM 1870 C C . LYS A 1 231 ? -19.409 -10.029 8.514 1.00 40.62 231 LYS A C 1
ATOM 1872 O O . LYS A 1 231 ? -18.296 -9.610 8.798 1.00 40.62 231 LYS A O 1
ATOM 1877 N N . LYS A 1 232 ? -19.665 -11.265 8.100 1.00 38.16 232 LYS A N 1
ATOM 1878 C CA . LYS A 1 232 ? -18.773 -12.027 7.237 1.00 38.16 232 LYS A CA 1
ATOM 1879 C C . LYS A 1 232 ? -18.053 -11.001 6.344 1.00 38.16 232 LYS A C 1
ATOM 1881 O O . LYS A 1 232 ? -18.648 -10.476 5.405 1.00 38.16 232 LYS A O 1
ATOM 1886 N N . VAL A 1 233 ? -16.824 -10.627 6.706 1.00 41.16 233 VAL A N 1
ATOM 1887 C CA . VAL A 1 233 ? -15.853 -10.116 5.740 1.00 41.16 233 VAL A CA 1
ATOM 1888 C C . VAL A 1 233 ? -15.924 -11.143 4.616 1.00 41.16 233 VAL A C 1
ATOM 1890 O O . VAL A 1 233 ? -15.949 -12.342 4.912 1.00 41.16 233 VAL A O 1
ATOM 1893 N N . SER A 1 234 ? -16.132 -10.719 3.373 1.00 39.69 234 SER A N 1
ATOM 1894 C CA . SER A 1 234 ? -16.399 -11.613 2.239 1.00 39.69 234 SER A CA 1
ATOM 1895 C C . SER A 1 234 ? -15.164 -12.450 1.865 1.00 39.69 234 SER A C 1
ATOM 1897 O O . SER A 1 234 ? -14.609 -12.299 0.786 1.00 39.69 234 SER A O 1
ATOM 1899 N N . LEU A 1 235 ? -14.720 -13.310 2.780 1.00 36.72 235 LEU A N 1
ATOM 1900 C CA . LEU A 1 235 ? -13.487 -14.092 2.732 1.00 36.72 235 LEU A CA 1
ATOM 1901 C C . LEU A 1 235 ? -13.696 -15.514 3.296 1.00 36.72 235 LEU A C 1
ATOM 1903 O O . LEU A 1 235 ? -13.096 -16.459 2.800 1.00 36.72 235 LEU A O 1
ATOM 1907 N N . LEU A 1 236 ? -14.625 -15.718 4.244 1.00 36.22 236 LEU A N 1
ATOM 1908 C CA . LEU A 1 236 ? -14.940 -17.049 4.809 1.00 36.22 236 LEU A CA 1
ATOM 1909 C C . LEU A 1 236 ? -15.664 -18.013 3.838 1.00 36.22 236 LEU A C 1
ATOM 1911 O O . LEU A 1 236 ? -15.880 -19.168 4.182 1.00 36.22 236 LEU A O 1
ATOM 1915 N N . GLU A 1 237 ? -16.062 -17.563 2.644 1.00 38.53 237 GLU A N 1
ATOM 1916 C CA . GLU A 1 237 ? -16.624 -18.419 1.577 1.00 38.53 237 GLU A CA 1
ATOM 1917 C C . GLU A 1 237 ? -15.631 -18.718 0.437 1.00 38.53 237 GLU A C 1
ATOM 1919 O O . GLU A 1 237 ? -15.959 -19.495 -0.455 1.00 38.53 237 GLU A O 1
ATOM 1924 N N . LEU A 1 238 ? -14.412 -18.160 0.478 1.00 36.34 238 LEU A N 1
ATOM 1925 C CA . LEU A 1 238 ? -13.361 -18.392 -0.529 1.00 36.34 238 LEU A CA 1
ATOM 1926 C C . LEU A 1 238 ? -12.129 -19.123 0.027 1.00 36.34 238 LEU A C 1
ATOM 1928 O O . LEU A 1 238 ? -11.345 -19.673 -0.744 1.00 36.34 238 LEU A O 1
ATOM 1932 N N . LEU A 1 239 ? -11.980 -19.196 1.350 1.00 33.22 239 LEU A N 1
ATOM 1933 C CA . LEU A 1 239 ? -10.887 -19.914 1.999 1.00 33.22 239 LEU A CA 1
ATOM 1934 C C . LEU A 1 239 ? -11.268 -21.377 2.245 1.00 33.22 239 LEU A C 1
ATOM 1936 O O . LEU A 1 239 ? -11.719 -21.783 3.312 1.00 33.22 239 LEU A O 1
ATOM 1940 N N . ASN A 1 240 ? -11.073 -22.180 1.201 1.00 33.75 240 ASN A N 1
ATOM 1941 C CA . ASN A 1 240 ? -10.843 -23.612 1.319 1.00 33.75 240 ASN A CA 1
ATOM 1942 C C . ASN A 1 240 ? -9.613 -23.965 0.468 1.00 33.75 240 ASN A C 1
ATOM 1944 O O . ASN A 1 240 ? -9.744 -24.281 -0.711 1.00 33.75 240 ASN A O 1
ATOM 1948 N N . GLN A 1 241 ? -8.416 -23.875 1.060 1.00 32.97 241 GLN A N 1
ATOM 1949 C CA . GLN A 1 241 ? -7.529 -25.025 1.316 1.00 32.97 241 GLN A CA 1
ATOM 1950 C C . GLN A 1 241 ? -6.121 -24.577 1.768 1.00 32.97 241 GLN A C 1
ATOM 1952 O O . GLN A 1 241 ? -5.373 -24.012 0.978 1.00 32.97 241 GLN A O 1
ATOM 1957 N N . GLN A 1 242 ? -5.791 -24.965 3.016 1.00 34.38 242 GLN A N 1
ATOM 1958 C CA . GLN A 1 242 ? -4.465 -25.301 3.588 1.00 34.38 242 GLN A CA 1
ATOM 1959 C C . GLN A 1 242 ? -3.405 -24.170 3.549 1.00 34.38 242 GLN A C 1
ATOM 1961 O O . GLN A 1 242 ? -2.879 -23.849 2.495 1.00 34.38 242 GLN A O 1
ATOM 1966 N N . GLU A 1 243 ? -3.030 -23.500 4.647 1.00 34.28 243 GLU A N 1
ATOM 1967 C CA . GLU A 1 243 ? -2.505 -23.993 5.934 1.00 34.28 243 GLU A CA 1
ATOM 1968 C C . GLU A 1 243 ? -2.638 -22.915 7.043 1.00 34.28 243 GLU A C 1
ATOM 1970 O O . GLU A 1 243 ? -2.369 -21.746 6.797 1.00 34.28 243 GLU A O 1
ATOM 1975 N N . LYS A 1 244 ? -2.993 -23.336 8.273 1.00 34.91 244 LYS A N 1
ATOM 1976 C CA . LYS A 1 244 ? -2.987 -22.568 9.548 1.00 34.91 244 LYS A CA 1
ATOM 1977 C C . LYS A 1 244 ? -3.528 -21.128 9.476 1.00 34.91 244 LYS A C 1
ATOM 1979 O O . LYS A 1 244 ? -2.792 -20.164 9.659 1.00 34.91 244 LYS A O 1
ATOM 1984 N N . GLU A 1 245 ? -4.840 -20.999 9.321 1.00 35.62 245 GLU A N 1
ATOM 1985 C CA . GLU A 1 245 ? -5.534 -19.720 9.480 1.00 35.62 245 GLU A CA 1
ATOM 1986 C C . GLU A 1 245 ? -5.842 -19.446 10.957 1.00 35.62 245 GLU A C 1
ATOM 1988 O O . GLU A 1 245 ? -6.554 -20.203 11.623 1.00 35.62 245 GLU A O 1
ATOM 1993 N N . GLU A 1 246 ? -5.307 -18.341 11.469 1.00 40.16 246 GLU A N 1
ATOM 1994 C CA . GLU A 1 246 ? -5.862 -17.656 12.632 1.00 40.16 246 GLU A CA 1
ATOM 1995 C C . GLU A 1 246 ? -7.275 -17.197 12.246 1.00 40.16 246 GLU A C 1
ATOM 1997 O O . GLU A 1 246 ? -7.455 -16.262 11.467 1.00 40.16 246 GLU A O 1
ATOM 2002 N N . VAL A 1 247 ? -8.297 -17.907 12.724 1.00 41.94 247 VAL A N 1
ATOM 2003 C CA . VAL A 1 247 ? -9.693 -17.495 12.551 1.00 41.94 247 VAL A CA 1
ATOM 2004 C C . VAL A 1 247 ? -9.873 -16.1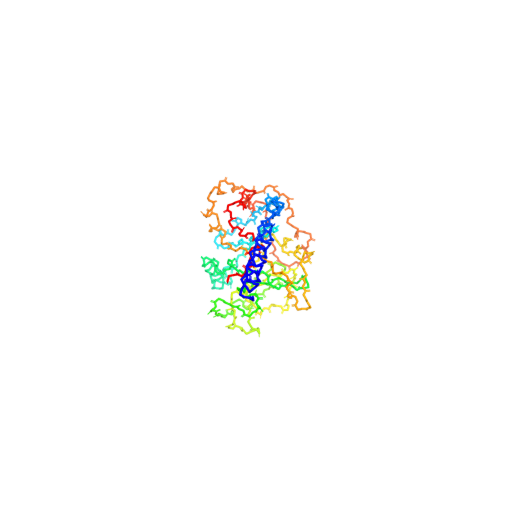85 13.317 1.00 41.94 247 VAL A C 1
ATOM 2006 O O . VAL A 1 247 ? -9.991 -16.201 14.540 1.00 41.94 247 VAL A O 1
ATOM 2009 N N . ILE A 1 248 ? -9.863 -15.055 12.606 1.00 46.38 248 ILE A N 1
ATOM 2010 C CA . ILE A 1 248 ? -10.066 -13.728 13.198 1.00 46.38 248 ILE A CA 1
ATOM 2011 C C . ILE A 1 248 ? -11.487 -13.689 13.765 1.00 46.38 248 ILE A C 1
ATOM 2013 O O . ILE A 1 248 ? -12.474 -13.698 13.023 1.00 46.38 248 ILE A O 1
ATOM 2017 N N . SER A 1 249 ? -11.600 -13.687 15.091 1.00 46.66 249 SER A N 1
ATOM 2018 C CA . SER A 1 249 ? -12.887 -13.608 15.776 1.00 46.66 249 SER A CA 1
ATOM 2019 C C . SER A 1 249 ? -13.474 -12.205 15.605 1.00 46.66 249 SER A C 1
ATOM 2021 O O . SER A 1 249 ? -12.747 -11.216 15.532 1.00 46.66 249 SER A O 1
ATOM 2023 N N . SER A 1 250 ? -14.803 -12.067 15.617 1.00 53.16 250 SER A N 1
ATOM 2024 C CA . SER A 1 250 ? -15.454 -10.746 15.622 1.00 53.16 250 SER A CA 1
ATOM 2025 C C . SER A 1 250 ? -15.033 -9.881 16.823 1.00 53.16 250 SER A C 1
ATOM 2027 O O . SER A 1 250 ? -15.132 -8.660 16.765 1.00 53.16 250 SER A O 1
ATOM 2029 N N . SER A 1 251 ? -14.523 -10.495 17.901 1.00 54.09 251 SER A N 1
ATOM 2030 C CA . SER A 1 251 ? -13.908 -9.801 19.046 1.00 54.09 251 SER A CA 1
ATOM 2031 C C . SER A 1 251 ? -12.600 -9.072 18.724 1.00 54.09 251 SER A C 1
ATOM 2033 O O . SER A 1 251 ? -12.162 -8.233 19.516 1.00 54.09 251 SER A O 1
ATOM 2035 N N . ASP A 1 252 ? -11.985 -9.395 17.588 1.00 67.50 252 ASP A N 1
ATOM 2036 C CA . ASP A 1 252 ? -10.637 -8.966 17.211 1.00 67.50 252 ASP A CA 1
ATOM 2037 C C . ASP A 1 252 ? -10.675 -7.819 16.191 1.00 67.50 252 ASP A C 1
ATOM 2039 O O . ASP A 1 252 ? -9.637 -7.259 15.836 1.00 67.50 252 ASP A O 1
ATOM 2043 N N . ILE A 1 253 ? -11.881 -7.432 15.757 1.00 72.69 253 ILE A N 1
ATOM 2044 C CA . ILE A 1 253 ? -12.138 -6.322 14.841 1.00 72.69 253 ILE A CA 1
ATOM 2045 C C . ILE A 1 253 ? -12.704 -5.141 15.630 1.00 72.69 253 ILE A C 1
ATOM 2047 O O . ILE A 1 253 ? -13.716 -5.247 16.330 1.00 72.69 253 ILE A O 1
ATOM 2051 N N . TYR A 1 254 ? -12.056 -3.990 15.492 1.00 75.38 254 TYR A N 1
ATOM 2052 C CA . TYR A 1 254 ? -12.510 -2.721 16.052 1.00 75.38 254 TYR A CA 1
ATOM 2053 C C . TYR A 1 254 ? -12.958 -1.789 14.929 1.00 75.38 254 TYR A C 1
ATOM 2055 O O . TYR A 1 254 ? -12.474 -1.874 13.803 1.00 75.38 254 TYR A O 1
ATOM 2063 N N . GLU A 1 255 ? -13.905 -0.907 15.240 1.00 78.56 255 GLU A N 1
ATOM 2064 C CA . GLU A 1 255 ? -14.519 0.011 14.282 1.00 78.56 255 GLU A CA 1
ATOM 2065 C C . GLU A 1 255 ? -14.314 1.462 14.725 1.00 78.56 255 GLU A C 1
ATOM 2067 O O . GLU A 1 255 ? -14.628 1.825 15.860 1.00 78.56 255 GLU A O 1
ATOM 2072 N N . ILE A 1 256 ? -13.826 2.302 13.813 1.00 77.00 256 ILE A N 1
ATOM 2073 C CA . ILE A 1 256 ? -13.884 3.761 13.931 1.00 77.00 256 ILE A CA 1
ATOM 2074 C C . ILE A 1 256 ? -14.989 4.235 12.994 1.00 77.00 256 ILE A C 1
ATOM 2076 O O . ILE A 1 256 ? -14.905 4.030 11.786 1.00 77.00 256 ILE A O 1
ATOM 2080 N N . ASN A 1 257 ? -16.036 4.844 13.547 1.00 73.50 257 ASN A N 1
ATOM 2081 C CA . ASN A 1 257 ? -17.107 5.434 12.750 1.00 73.50 257 ASN A CA 1
ATOM 2082 C C . ASN A 1 257 ? -16.688 6.835 12.286 1.00 73.50 257 ASN A C 1
ATOM 2084 O O . ASN A 1 257 ? -16.603 7.747 13.111 1.00 73.50 257 ASN A O 1
ATOM 2088 N N . CYS A 1 258 ? -16.451 6.997 10.982 1.00 67.44 258 CYS A N 1
ATOM 2089 C CA . CYS A 1 258 ? -15.998 8.253 10.384 1.00 67.44 258 CYS A CA 1
ATOM 2090 C C . CYS A 1 258 ? -17.117 9.004 9.642 1.00 67.44 258 CYS A C 1
ATOM 2092 O O . CYS A 1 258 ? -16.837 9.858 8.805 1.00 67.44 258 CYS A O 1
ATOM 2094 N N . GLN A 1 259 ? -18.393 8.727 9.934 1.00 58.38 259 GLN A N 1
ATOM 2095 C CA . GLN A 1 259 ? -19.534 9.269 9.181 1.00 58.38 259 GLN A CA 1
ATOM 2096 C C . GLN A 1 259 ? -19.661 10.810 9.224 1.00 58.38 259 GLN A C 1
ATOM 2098 O O . GLN A 1 259 ? -20.381 11.376 8.412 1.00 58.38 259 GLN A O 1
ATOM 2103 N N . ASN A 1 260 ? -18.917 11.487 10.109 1.00 49.78 260 ASN A N 1
ATOM 2104 C CA . ASN A 1 260 ? -18.863 12.952 10.234 1.00 49.78 260 ASN A CA 1
ATOM 2105 C C . ASN A 1 260 ? -17.469 13.546 9.929 1.00 49.78 260 ASN A C 1
ATOM 2107 O O . ASN A 1 260 ? -17.211 14.709 10.229 1.00 49.78 260 ASN A O 1
ATOM 2111 N N . ILE A 1 261 ? -16.538 12.742 9.405 1.00 51.34 261 ILE A N 1
ATOM 2112 C CA . ILE A 1 261 ? -15.123 13.114 9.268 1.00 51.34 261 ILE A CA 1
ATOM 2113 C C . ILE A 1 261 ? -14.837 13.874 7.959 1.00 51.34 261 ILE A C 1
ATOM 2115 O O . ILE A 1 261 ? -13.932 14.706 7.922 1.00 51.34 261 ILE A O 1
ATOM 2119 N N . LEU A 1 262 ? -15.616 13.647 6.898 1.00 48.47 262 LEU A N 1
ATOM 2120 C CA . LEU A 1 262 ? -15.320 14.178 5.558 1.00 48.47 262 LEU A CA 1
ATOM 2121 C C . LEU A 1 262 ? -15.449 15.699 5.436 1.00 48.47 262 LEU A C 1
ATOM 2123 O O . LEU A 1 262 ? -14.805 16.282 4.575 1.00 48.47 262 LEU A O 1
ATOM 2127 N N . ASP A 1 263 ? -16.234 16.341 6.302 1.00 42.62 263 ASP A N 1
ATOM 2128 C CA . ASP A 1 263 ? -16.362 17.803 6.292 1.00 42.62 263 ASP A CA 1
ATOM 2129 C C . ASP A 1 263 ? -15.101 18.497 6.857 1.00 42.62 263 ASP A C 1
ATOM 2131 O O . ASP A 1 263 ? -14.892 19.682 6.608 1.00 42.62 263 ASP A O 1
ATOM 2135 N N . ASN A 1 264 ? -14.251 17.763 7.597 1.00 40.44 264 ASN A N 1
ATOM 2136 C CA . ASN A 1 264 ? -13.064 18.284 8.295 1.00 40.44 264 ASN A CA 1
ATOM 2137 C C . ASN A 1 264 ? -11.735 17.636 7.872 1.00 40.44 264 ASN A C 1
ATOM 2139 O O . ASN A 1 264 ? -10.675 18.226 8.095 1.00 40.44 264 ASN A O 1
ATOM 2143 N N . ILE A 1 265 ? -11.742 16.439 7.274 1.00 47.06 265 ILE A N 1
ATOM 2144 C CA . ILE A 1 265 ? -10.603 16.037 6.449 1.00 47.06 265 ILE A CA 1
ATOM 2145 C C . ILE A 1 265 ? -10.707 16.929 5.225 1.00 47.06 265 ILE A C 1
ATOM 2147 O O . ILE A 1 265 ? -11.659 16.818 4.458 1.00 47.06 265 ILE A O 1
ATOM 2151 N N . HIS A 1 266 ? -9.726 17.803 5.020 1.00 42.75 266 HIS A N 1
ATOM 2152 C CA . HIS A 1 266 ? -9.452 18.315 3.687 1.00 42.75 266 HIS A CA 1
ATOM 2153 C C . HIS A 1 266 ? -9.017 17.127 2.816 1.00 42.75 266 HIS A C 1
ATOM 2155 O O . HIS A 1 266 ? -7.852 16.978 2.455 1.00 42.75 266 HIS A O 1
ATOM 2161 N N . ILE A 1 267 ? -9.962 16.252 2.476 1.00 41.94 267 ILE A N 1
ATOM 2162 C CA . ILE A 1 267 ? -9.943 15.557 1.212 1.00 41.94 267 ILE A CA 1
ATOM 2163 C C . ILE A 1 267 ? -10.190 16.718 0.272 1.00 41.94 267 ILE A C 1
ATOM 2165 O O . ILE A 1 267 ? -11.335 17.115 0.056 1.00 41.94 267 ILE A O 1
ATOM 2169 N N . LEU A 1 268 ? -9.110 17.397 -0.136 1.00 33.91 268 LEU A N 1
ATOM 2170 C CA . LEU A 1 268 ? -9.199 18.354 -1.225 1.00 33.91 268 LEU A CA 1
ATOM 2171 C C . LEU A 1 268 ? -10.029 17.634 -2.284 1.00 33.91 268 LEU A C 1
ATOM 2173 O O . LEU A 1 268 ? -9.649 16.516 -2.636 1.00 33.91 268 LEU A O 1
ATOM 2177 N N . PRO A 1 269 ? -11.197 18.166 -2.689 1.00 34.53 269 PRO A N 1
ATOM 2178 C CA . PRO A 1 269 ? -12.025 17.475 -3.654 1.00 34.53 269 PRO A CA 1
ATOM 2179 C C . PRO A 1 269 ? -11.116 17.166 -4.836 1.00 34.53 269 PRO A C 1
ATOM 2181 O O . PRO A 1 269 ? -10.565 18.085 -5.446 1.00 34.53 269 PRO A O 1
ATOM 2184 N N . PHE A 1 270 ? -10.890 15.875 -5.091 1.00 46.50 270 PHE A N 1
ATOM 2185 C CA . PHE A 1 270 ? -9.836 15.411 -5.996 1.00 46.50 270 PHE A CA 1
ATOM 2186 C C . PHE A 1 270 ? -10.034 15.907 -7.441 1.00 46.50 270 PHE A C 1
ATOM 2188 O O . PHE A 1 270 ? -9.144 15.788 -8.274 1.00 46.50 270 PHE A O 1
ATOM 2195 N N . SER A 1 271 ? -11.177 16.541 -7.725 1.00 33.19 271 SER A N 1
ATOM 2196 C CA . SER A 1 271 ? -11.501 17.256 -8.959 1.00 33.19 271 SER A CA 1
ATOM 2197 C C . SER A 1 271 ? -10.882 18.656 -9.108 1.00 33.19 271 SER A C 1
ATOM 2199 O O . SER A 1 271 ? -11.116 19.277 -10.137 1.00 33.19 271 SER A O 1
ATOM 2201 N N . ASN A 1 272 ? -10.143 19.187 -8.124 1.00 30.75 272 ASN A N 1
ATOM 2202 C CA . ASN A 1 272 ? -9.531 20.528 -8.200 1.00 30.75 272 ASN A CA 1
ATOM 2203 C C . ASN A 1 272 ? -8.019 20.526 -8.501 1.00 30.75 272 ASN A C 1
ATOM 2205 O O . ASN A 1 272 ? -7.358 21.547 -8.321 1.00 30.75 272 ASN A O 1
ATOM 2209 N N . LEU A 1 273 ? -7.461 19.419 -8.994 1.00 36.44 273 LEU A N 1
ATOM 2210 C CA . LEU A 1 273 ? -6.079 19.367 -9.486 1.00 36.44 273 LEU A CA 1
ATOM 2211 C C . LEU A 1 273 ? -6.003 19.834 -10.952 1.00 36.44 273 LEU A C 1
ATOM 2213 O O . LEU A 1 273 ? -5.589 19.090 -11.834 1.00 36.44 273 LEU A O 1
ATOM 2217 N N . GLU A 1 274 ? -6.406 21.079 -11.221 1.00 30.80 274 GLU A N 1
ATOM 2218 C CA . GLU A 1 274 ? -5.941 21.789 -12.416 1.00 30.80 274 GLU A CA 1
ATOM 2219 C C . GLU A 1 274 ? -4.739 22.661 -12.036 1.00 30.80 274 GLU A C 1
ATOM 2221 O O . GLU A 1 274 ? -4.856 23.595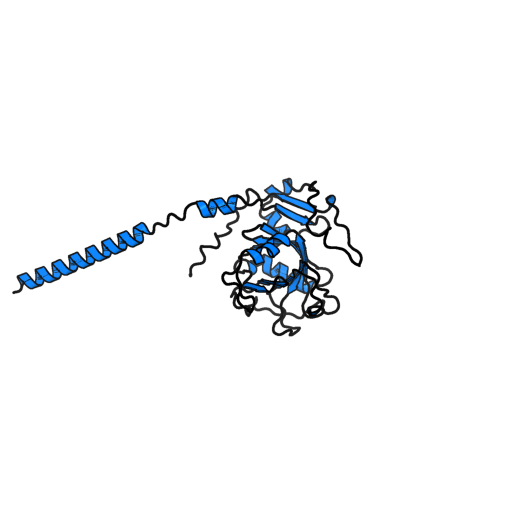 -11.247 1.00 30.80 274 GLU A O 1
ATOM 2226 N N . ALA A 1 275 ? -3.589 22.271 -12.592 1.00 33.84 275 ALA A N 1
ATOM 2227 C CA . ALA A 1 275 ? -2.366 23.032 -12.847 1.00 33.84 275 ALA A CA 1
ATOM 2228 C C . ALA A 1 275 ? -2.107 24.297 -11.999 1.00 33.84 275 ALA A C 1
ATOM 2230 O O . ALA A 1 275 ? -2.662 25.367 -12.257 1.00 33.84 275 ALA A O 1
ATOM 2231 N N . SER A 1 276 ? -1.121 24.196 -11.102 1.00 30.91 276 SER A N 1
ATOM 2232 C CA . SER A 1 276 ? -0.241 25.319 -10.746 1.00 30.91 276 SER A CA 1
ATOM 2233 C C . SER A 1 276 ? 1.132 25.121 -11.371 1.00 30.91 276 SER A C 1
ATOM 2235 O O . SER A 1 276 ? 1.702 24.035 -11.109 1.00 30.91 276 SER A O 1
#